Protein AF-A0A0C2D503-F1 (afdb_monomer)

Radius of gyration: 20.73 Å; Cα contacts (8 Å, |Δi|>4): 421; chains: 1; bounding box: 49×37×63 Å

InterPro domains:
  IPR004988 Protein of unknown function DUF273 [PF03314] (12-207)
  IPR029044 Nucle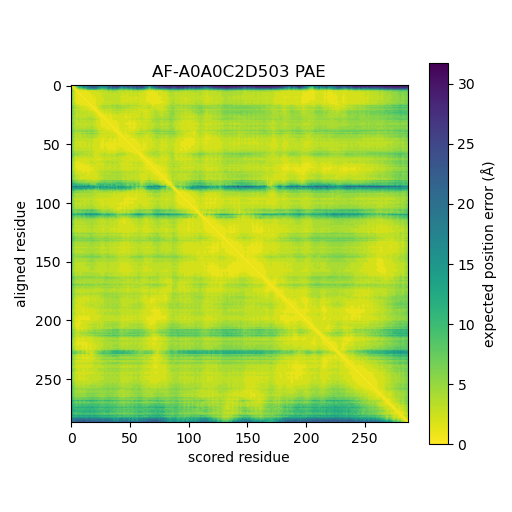otide-diphospho-sugar transferases [G3DSA:3.90.550.10] (1-154)

Sequence (287 aa):
MEGHYRVAQQSLECYLKGVNYTVMMVDLDKDPRVQEKCPKNKQLFFKKHCAAAAYLPDADWMLVLDADTGVVNPNHCVEEWIDDRVDVKNSEFGANFLKSWGEWEFIQPINWNGGDNGVLQLHILKYVLPGASQEAENCNEIWHNAKDYDTYMAYVSCVKQALGATRLWPGKVRIYRRAHGWVRDGFITSDKWCDADFMLHGWKLQTVGEDDWESPFKQNLDPTKCGTGLSGWDWIPEKHVNASVIREELAAFERSAGETHPKPARDLMYLTMPDVGICYPNCDKDT

Organism: NCBI:txid51022

pLDDT: mean 93.14, std 6.52, range [45.59, 98.56]

Solvent-accessible surface area (backbone atoms only — not comparable to full-atom values): 16314 Å² total; per-residue (Å²): 141,86,90,74,12,44,43,8,45,29,29,42,52,21,45,50,52,45,51,96,67,89,86,84,87,77,54,77,85,73,35,68,64,33,48,69,78,36,67,82,53,77,54,67,72,24,34,51,31,31,40,50,32,72,50,34,84,82,36,72,66,70,87,88,77,62,67,27,46,17,51,76,35,68,94,62,59,76,68,81,75,62,49,96,54,19,59,59,32,60,42,73,62,33,36,50,54,28,35,53,58,20,53,39,73,82,68,59,55,93,59,48,41,65,61,54,70,41,50,44,51,59,51,49,44,52,72,78,40,57,66,49,49,64,61,53,49,54,28,46,51,42,34,65,67,13,84,41,71,43,42,28,40,22,19,57,39,36,44,49,59,73,56,51,89,69,38,74,42,80,78,54,43,66,55,69,58,88,82,64,53,67,52,38,65,22,75,68,49,60,35,43,43,31,97,87,48,31,26,31,31,75,39,62,44,68,49,57,55,51,94,79,41,65,54,41,41,76,49,64,58,50,50,88,55,26,25,64,71,72,42,46,67,55,65,36,72,86,26,58,42,60,62,67,57,56,50,52,38,50,53,51,48,52,52,51,50,61,76,67,48,41,72,66,30,70,62,58,56,87,79,75,49,77,72,61,80,82,40,67,95,53,69,66,74,86,91

Secondary structure (DSSP, 8-state):
--SS-HHHHHHHHHHHTTS-PPP----TTT-HHHHHH-SS--SHHHHHHHHHHHHGGG-SB-----TTEEES-SS--GGGG--TTTS-BSSHHHHHHHHHHHHGGGTS-SSS--HHHHHHHHHHHHHH-TT-HHHHHHHHHHHHT--SHHHHHHHHHHHHHHHTT--EETTTEE-PPTT-SSEEEGGGGTT-B-TT--EEE----SSTTGGG---SBSS---TTS--STTTT--B-GGGB--HHHHHHHHHHHHHHHHHHS-GGGGS-HHHHS-STTTTTT-TTTT-

Foldseek 3Di:
DDDWQQLQVLQVLLLCQADDDDDDDDPCVPHPQLCVQVVPQDDPLLSQLSVCLSCLQVDQADDDDDSQKHWPFSPDDLVVQDDPFAHLGSDPQNSCLSNVLSVCVVVAAPAPQVGSVSSVLLSCCCQQPVLQVVLSVLLSVLRNPDHDPLSSLLSVLSSCLSCDPDADRTPHHGDDDAPQHQEHACVLLLNQDEPNHTIHGDNIDSWPCPPNRPHQAPIRFDSVQHHHGCTRGGGDPVSYDDVVSVVVSNVVVVVVCVVPRRPSNPDDSPVVDDDCPPQPPCSRVPD

Structure (mmCIF, N/CA/C/O backbone):
data_AF-A0A0C2D503-F1
#
_entry.id   AF-A0A0C2D503-F1
#
loop_
_atom_site.group_PDB
_atom_site.id
_atom_site.type_symbol
_atom_site.label_atom_id
_atom_site.label_alt_id
_atom_site.label_comp_id
_atom_site.label_asym_id
_atom_site.label_entity_id
_atom_site.label_seq_id
_atom_site.pdbx_PDB_ins_code
_atom_site.Cartn_x
_atom_site.Cartn_y
_atom_site.Cartn_z
_atom_site.occupancy
_atom_site.B_iso_or_equiv
_atom_site.auth_seq_id
_atom_site.auth_comp_id
_atom_site.auth_asym_id
_atom_site.auth_atom_id
_atom_site.pdbx_PDB_model_num
ATOM 1 N N . MET A 1 1 ? -3.970 5.863 -21.890 1.00 49.50 1 MET A N 1
ATOM 2 C CA . MET A 1 1 ? -3.518 6.294 -20.557 1.00 49.50 1 MET A CA 1
ATOM 3 C C . MET A 1 1 ? -3.071 7.733 -20.694 1.00 49.50 1 MET A C 1
ATOM 5 O O . MET A 1 1 ? -2.059 7.969 -21.334 1.00 49.50 1 MET A O 1
ATOM 9 N N . GLU A 1 2 ? -3.874 8.692 -20.242 1.00 45.59 2 GLU A N 1
ATOM 10 C CA . GLU A 1 2 ? -3.507 10.113 -20.286 1.00 45.59 2 GLU A CA 1
ATOM 11 C C . GLU A 1 2 ? -3.689 10.722 -18.898 1.00 45.59 2 GLU A C 1
ATOM 13 O O . GLU A 1 2 ? -4.752 10.583 -18.295 1.00 45.59 2 GLU A O 1
ATOM 18 N N . GLY A 1 3 ? -2.632 11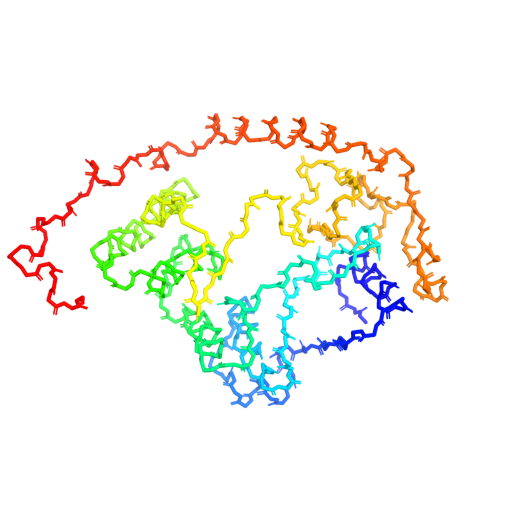.370 -18.406 1.00 64.19 3 GLY A N 1
ATOM 19 C CA . GLY A 1 3 ? -2.659 12.228 -17.226 1.00 64.19 3 GLY A CA 1
ATOM 20 C C . GLY A 1 3 ? -1.396 12.133 -16.380 1.00 64.19 3 GLY A C 1
ATOM 21 O O . GLY A 1 3 ? -0.629 13.086 -16.320 1.00 64.19 3 GLY A O 1
ATOM 22 N N . HIS A 1 4 ? -1.182 10.991 -15.724 1.00 80.94 4 HIS A N 1
ATOM 23 C CA . HIS A 1 4 ? -0.147 10.822 -14.702 1.00 80.94 4 HIS A CA 1
ATOM 24 C C . HIS A 1 4 ? 0.390 9.375 -14.675 1.00 80.94 4 HIS A C 1
ATOM 26 O O . HIS A 1 4 ? -0.271 8.463 -15.168 1.00 80.94 4 HIS A O 1
ATOM 32 N N . TYR A 1 5 ? 1.579 9.167 -14.090 1.00 92.69 5 TYR A N 1
ATOM 33 C CA . TYR A 1 5 ? 2.167 7.846 -13.801 1.00 92.69 5 TYR A CA 1
ATOM 34 C C . TYR A 1 5 ? 2.599 6.977 -14.992 1.00 92.69 5 TYR A C 1
ATOM 36 O O . TYR A 1 5 ? 2.640 5.750 -14.888 1.00 92.69 5 TYR A O 1
ATOM 44 N N . ARG A 1 6 ? 2.950 7.581 -16.134 1.00 95.12 6 ARG A N 1
ATOM 45 C CA . ARG A 1 6 ? 3.270 6.831 -17.357 1.00 95.12 6 ARG A CA 1
ATOM 46 C C . ARG A 1 6 ? 4.391 5.806 -17.167 1.00 95.12 6 ARG A C 1
ATOM 48 O O . ARG A 1 6 ? 4.272 4.711 -17.703 1.00 95.12 6 ARG A O 1
ATOM 55 N N . VAL A 1 7 ? 5.447 6.116 -16.410 1.00 96.31 7 VAL A N 1
ATOM 56 C CA . VAL A 1 7 ? 6.556 5.164 -16.199 1.00 96.31 7 VAL A CA 1
ATOM 57 C C . VAL A 1 7 ? 6.082 3.912 -15.450 1.00 96.31 7 VAL A C 1
ATOM 59 O O . VAL A 1 7 ? 6.352 2.795 -15.894 1.00 96.31 7 VAL A O 1
ATOM 62 N N . ALA A 1 8 ? 5.310 4.086 -14.371 1.00 96.56 8 ALA A N 1
ATOM 63 C CA . ALA A 1 8 ? 4.693 2.985 -13.629 1.00 96.56 8 ALA A CA 1
ATOM 64 C C . ALA A 1 8 ? 3.774 2.147 -14.526 1.00 96.56 8 ALA A C 1
ATOM 66 O O . ALA A 1 8 ? 3.944 0.932 -14.643 1.00 96.56 8 ALA A O 1
ATOM 67 N N . GLN A 1 9 ? 2.870 2.805 -15.248 1.00 95.44 9 GLN A N 1
ATOM 68 C CA . GLN A 1 9 ? 1.904 2.139 -16.118 1.00 95.44 9 GLN A CA 1
ATOM 69 C C . GLN A 1 9 ? 2.572 1.365 -17.261 1.00 95.44 9 GLN A C 1
ATOM 71 O O . GLN A 1 9 ? 2.214 0.216 -17.503 1.00 95.44 9 GLN A O 1
ATOM 76 N N . GLN A 1 10 ? 3.598 1.930 -17.907 1.00 96.31 10 GLN A N 1
ATOM 77 C CA . GLN A 1 10 ? 4.349 1.236 -18.959 1.00 96.31 10 GLN A CA 1
ATOM 78 C C . GLN A 1 10 ? 5.089 0.003 -18.428 1.00 96.31 10 GLN A C 1
ATOM 80 O O . GLN A 1 10 ? 5.174 -0.999 -19.136 1.00 96.31 10 GLN A O 1
ATOM 85 N N . SER A 1 11 ? 5.593 0.041 -17.190 1.00 97.31 11 SER A N 1
ATOM 86 C CA . SER A 1 11 ? 6.208 -1.138 -16.567 1.00 97.31 11 SER A CA 1
ATOM 87 C C . SER A 1 11 ? 5.197 -2.252 -16.282 1.00 97.31 11 SER A C 1
ATOM 89 O O . SER A 1 11 ? 5.483 -3.421 -16.539 1.00 97.31 11 SER A O 1
ATOM 91 N N . LEU A 1 12 ? 3.981 -1.898 -15.850 1.00 96.38 12 LEU A N 1
ATOM 92 C CA . LEU A 1 12 ? 2.892 -2.854 -15.665 1.00 96.38 12 LEU A CA 1
ATOM 93 C C . LEU A 1 12 ? 2.425 -3.430 -17.010 1.00 96.38 12 LEU A C 1
ATOM 95 O O . LEU A 1 12 ? 2.292 -4.643 -17.143 1.00 96.38 12 LEU A O 1
ATOM 99 N N . GLU A 1 13 ? 2.237 -2.589 -18.031 1.00 95.81 13 GLU A N 1
ATOM 100 C CA . GLU A 1 13 ? 1.923 -3.037 -19.394 1.00 95.81 13 GLU A CA 1
ATOM 101 C C . GLU A 1 13 ? 2.985 -3.998 -19.937 1.00 95.81 13 GLU A C 1
ATOM 103 O O . GLU A 1 13 ? 2.642 -4.996 -20.570 1.00 95.81 13 GLU A O 1
ATOM 108 N N . CYS A 1 14 ? 4.264 -3.703 -19.684 1.00 96.94 14 CYS A N 1
ATOM 109 C CA . CYS A 1 14 ? 5.392 -4.538 -20.079 1.00 96.94 14 CYS A CA 1
ATOM 110 C C . CYS A 1 14 ? 5.330 -5.913 -19.402 1.00 96.94 14 CYS A C 1
ATOM 112 O O . CYS A 1 14 ? 5.415 -6.937 -20.080 1.00 96.94 14 CYS A O 1
ATOM 114 N N . TYR A 1 15 ? 5.100 -5.945 -18.086 1.00 97.25 15 TYR A N 1
ATOM 115 C CA . TYR A 1 15 ? 4.929 -7.179 -17.318 1.00 97.25 15 TYR A CA 1
ATOM 116 C C . TYR A 1 15 ? 3.763 -8.032 -17.836 1.00 97.25 15 TYR A C 1
ATOM 118 O O . TYR A 1 15 ? 3.928 -9.227 -18.078 1.00 97.25 15 TYR A O 1
ATOM 126 N N . LEU A 1 16 ? 2.616 -7.407 -18.121 1.00 96.00 16 LEU A N 1
ATOM 127 C CA . LEU A 1 16 ? 1.423 -8.078 -18.650 1.00 96.00 16 LEU A CA 1
ATOM 128 C C . LEU A 1 16 ? 1.624 -8.712 -20.040 1.00 96.00 16 LEU A C 1
ATOM 130 O O . LEU A 1 16 ? 0.805 -9.528 -20.450 1.00 96.00 16 LEU A O 1
ATOM 134 N N . LYS A 1 17 ? 2.702 -8.392 -20.776 1.00 95.62 17 LYS A N 1
ATOM 135 C CA . LYS A 1 17 ? 3.068 -9.115 -22.013 1.00 95.62 17 LYS A CA 1
ATOM 136 C C . LYS A 1 17 ? 3.688 -10.488 -21.754 1.00 95.62 17 LYS A C 1
ATOM 138 O O . LYS A 1 17 ? 3.713 -11.312 -22.667 1.00 95.62 17 LYS A O 1
ATOM 143 N N . GLY A 1 18 ? 4.222 -10.718 -20.556 1.00 93.88 18 GLY A N 1
ATOM 144 C CA . GLY A 1 18 ? 4.909 -11.953 -20.179 1.00 93.88 18 GLY A CA 1
ATOM 145 C C . GLY A 1 18 ? 4.054 -12.941 -19.383 1.00 93.88 18 GLY A C 1
ATOM 146 O O . GLY A 1 18 ? 4.471 -14.085 -19.218 1.00 93.88 18 GLY A O 1
ATOM 147 N N . VAL A 1 19 ? 2.877 -12.524 -18.910 1.00 94.44 19 VAL A N 1
ATOM 148 C CA . VAL A 1 19 ? 2.003 -13.301 -18.017 1.00 94.44 19 VAL A CA 1
ATOM 149 C C . VAL A 1 19 ? 0.561 -13.323 -18.521 1.00 94.44 19 VAL A C 1
ATOM 151 O O . VAL A 1 19 ? 0.176 -12.535 -19.379 1.00 94.44 19 VAL A O 1
ATOM 154 N N . ASN A 1 20 ? -0.256 -14.227 -17.979 1.00 93.25 20 ASN A N 1
ATOM 155 C CA . ASN A 1 20 ? -1.662 -14.384 -18.358 1.00 93.25 20 ASN A CA 1
ATOM 156 C C . ASN A 1 20 ? -2.612 -13.810 -17.292 1.00 93.25 20 ASN A C 1
ATOM 158 O O . ASN A 1 20 ? -3.518 -14.499 -16.825 1.00 93.25 20 ASN A O 1
ATOM 162 N N . TYR A 1 21 ? -2.378 -12.565 -16.875 1.00 93.62 21 TYR A N 1
ATOM 163 C CA . TYR A 1 21 ? -3.275 -11.851 -15.965 1.00 93.62 21 TYR A CA 1
ATOM 164 C C . TYR A 1 21 ? -4.224 -10.932 -16.726 1.00 93.62 21 TYR A C 1
ATOM 166 O O . TYR A 1 21 ? -3.851 -10.292 -17.710 1.00 93.62 21 TYR A O 1
ATOM 174 N N . THR A 1 22 ? -5.447 -10.810 -16.217 1.00 92.06 22 THR A N 1
ATOM 175 C CA . THR A 1 22 ? -6.425 -9.843 -16.714 1.00 92.06 22 THR A CA 1
ATOM 176 C C . THR A 1 22 ? -6.255 -8.523 -15.974 1.00 92.06 22 THR A C 1
ATOM 178 O O . THR A 1 22 ? -6.414 -8.469 -14.757 1.00 92.06 22 THR A O 1
ATOM 181 N N . VAL A 1 23 ? -5.977 -7.443 -16.705 1.00 91.38 23 VAL A N 1
ATOM 182 C CA . VAL A 1 23 ? -5.981 -6.083 -16.153 1.00 91.38 23 VAL A CA 1
ATOM 183 C C . VAL A 1 23 ? -7.328 -5.414 -16.412 1.00 91.38 23 VAL A C 1
ATOM 185 O O . VAL A 1 23 ? -7.829 -5.416 -17.537 1.00 91.38 23 VAL A O 1
ATOM 188 N N . MET A 1 24 ? -7.914 -4.822 -15.373 1.00 90.50 24 MET A N 1
ATOM 189 C CA . MET A 1 24 ? -9.126 -4.011 -15.478 1.00 90.50 24 MET A CA 1
ATOM 190 C C . MET A 1 24 ? -8.804 -2.566 -15.110 1.00 90.50 24 MET A C 1
ATOM 192 O O . MET A 1 24 ? -8.425 -2.277 -13.979 1.00 90.50 24 MET A O 1
ATOM 196 N N . MET A 1 25 ? -8.975 -1.657 -16.068 1.00 89.62 25 MET A N 1
ATOM 197 C CA . MET A 1 25 ? -8.842 -0.218 -15.843 1.00 89.62 25 MET A CA 1
ATOM 198 C C . MET A 1 25 ? -10.238 0.376 -15.678 1.00 89.62 25 MET A C 1
ATOM 200 O O . MET A 1 25 ? -11.007 0.424 -16.637 1.00 89.62 25 MET A O 1
ATOM 204 N N . VAL A 1 26 ? -10.566 0.810 -14.463 1.00 91.69 26 VAL A N 1
ATOM 205 C CA . VAL A 1 26 ? -11.901 1.313 -14.116 1.00 91.69 26 VAL A CA 1
ATOM 206 C C . VAL A 1 26 ? -11.846 2.831 -13.943 1.00 91.69 26 VAL A C 1
ATOM 208 O O . VAL A 1 26 ? -11.210 3.333 -13.018 1.00 91.69 26 VAL A O 1
ATOM 211 N N . ASP A 1 27 ? -12.528 3.572 -14.822 1.00 91.75 27 ASP A N 1
ATOM 212 C CA . ASP A 1 27 ? -12.790 5.002 -14.614 1.00 91.75 27 ASP A CA 1
ATOM 213 C C . ASP A 1 27 ? -13.881 5.125 -13.545 1.00 91.75 27 ASP A C 1
ATOM 215 O O . ASP A 1 27 ? -15.059 4.881 -13.809 1.00 91.75 27 ASP A O 1
ATOM 219 N N . LEU A 1 28 ? -13.480 5.479 -12.323 1.00 93.69 28 LEU A N 1
ATOM 220 C CA . LEU A 1 28 ? -14.375 5.496 -11.166 1.00 93.69 28 LEU A CA 1
ATOM 221 C C . LEU A 1 28 ? -15.572 6.443 -11.338 1.00 93.69 28 LEU A C 1
ATOM 223 O O . LEU A 1 28 ? -16.575 6.270 -10.647 1.00 93.69 28 LEU A O 1
ATOM 227 N N . ASP A 1 29 ? -15.514 7.426 -12.238 1.00 91.75 29 ASP A N 1
ATOM 228 C CA . ASP A 1 29 ? -16.599 8.386 -12.446 1.00 91.75 29 ASP A CA 1
ATOM 229 C C . ASP A 1 29 ? -17.512 8.038 -13.615 1.00 91.75 29 ASP A C 1
ATOM 231 O O . ASP A 1 29 ? -18.681 8.432 -13.597 1.00 91.75 29 ASP A O 1
ATOM 235 N N . LYS A 1 30 ? -17.017 7.292 -14.606 1.00 94.81 30 LYS A N 1
ATOM 236 C CA . LYS A 1 30 ? -17.767 6.968 -15.830 1.00 94.81 30 LYS A CA 1
ATOM 237 C C . LYS A 1 30 ? -18.189 5.513 -15.939 1.00 94.81 30 LYS A C 1
ATOM 239 O O . LYS A 1 30 ? -19.070 5.222 -16.745 1.00 94.81 30 LYS A O 1
ATOM 244 N N . ASP A 1 31 ? -17.580 4.615 -15.173 1.00 96.75 31 ASP A N 1
ATOM 245 C CA . ASP A 1 31 ? -17.925 3.204 -15.231 1.00 96.75 31 ASP A CA 1
ATOM 246 C C . ASP A 1 31 ? -19.386 2.973 -14.779 1.00 96.75 31 ASP A C 1
ATOM 248 O O . ASP A 1 31 ? -19.740 3.338 -13.651 1.00 96.75 31 ASP A O 1
ATOM 252 N N . PRO A 1 32 ? -20.254 2.372 -15.620 1.00 97.31 32 PRO A N 1
ATOM 253 C CA . PRO A 1 32 ? -21.669 2.198 -15.294 1.00 97.31 32 PRO A CA 1
ATOM 254 C C . PRO A 1 32 ? -21.912 1.361 -14.036 1.00 97.31 32 PRO A C 1
ATOM 256 O O . PRO A 1 32 ? -22.833 1.652 -13.271 1.00 97.31 32 PRO A O 1
ATOM 259 N N . ARG A 1 33 ? -21.083 0.336 -13.790 1.00 97.31 33 ARG A N 1
ATOM 260 C CA . ARG A 1 33 ? -21.220 -0.530 -12.616 1.00 97.31 33 ARG A CA 1
ATOM 261 C C . ARG A 1 33 ? -20.838 0.231 -11.353 1.00 97.31 33 ARG A C 1
ATOM 263 O O . ARG A 1 33 ? -21.550 0.137 -10.356 1.00 97.31 33 ARG A O 1
ATOM 270 N N . VAL A 1 34 ? -19.766 1.021 -11.390 1.00 97.25 34 VAL A N 1
ATOM 271 C CA . VAL A 1 34 ? -19.383 1.889 -10.267 1.00 97.25 34 VAL A CA 1
ATOM 272 C C . VAL A 1 34 ? -20.443 2.964 -10.022 1.00 97.25 34 VAL A C 1
ATOM 274 O O . VAL A 1 34 ? -20.802 3.202 -8.870 1.00 97.25 34 VAL A O 1
ATOM 277 N N . GLN A 1 35 ? -21.003 3.578 -11.067 1.00 96.25 35 GLN A N 1
ATOM 278 C CA . GLN A 1 35 ? -22.092 4.552 -10.922 1.00 96.25 35 GLN A CA 1
ATOM 279 C C . GLN A 1 35 ? -23.339 3.941 -10.265 1.00 96.25 35 GLN A C 1
ATOM 281 O O . GLN A 1 35 ? -23.961 4.590 -9.423 1.00 96.25 35 GLN A O 1
ATOM 286 N N . GLU A 1 36 ? -23.686 2.698 -10.609 1.00 97.25 36 GLU A N 1
ATOM 287 C CA . GLU A 1 36 ? -24.823 1.979 -10.026 1.00 97.25 36 GLU A CA 1
ATOM 288 C C . GLU A 1 36 ? -24.559 1.531 -8.579 1.00 97.25 36 GLU A C 1
ATOM 290 O O . GLU A 1 36 ? -25.406 1.720 -7.705 1.00 97.25 36 GLU A O 1
ATOM 295 N N . LYS A 1 37 ? -23.398 0.916 -8.314 1.00 96.69 37 LYS A N 1
ATOM 296 C CA . LYS A 1 37 ? -23.089 0.262 -7.029 1.00 96.69 37 LYS A CA 1
ATOM 297 C C . LYS A 1 37 ? -22.508 1.210 -5.985 1.00 96.69 37 LYS A C 1
ATOM 299 O O . LYS A 1 37 ? -22.739 1.010 -4.795 1.00 96.69 37 LYS A O 1
ATOM 304 N N . CYS A 1 38 ? -21.807 2.255 -6.417 1.00 96.44 38 CYS A N 1
ATOM 305 C CA . CYS A 1 38 ? -21.109 3.213 -5.560 1.00 96.44 38 CYS A CA 1
ATOM 306 C C . CYS A 1 38 ? -21.612 4.663 -5.729 1.00 96.44 38 CYS A C 1
ATOM 308 O O . CYS A 1 38 ? -20.799 5.590 -5.742 1.00 96.44 38 CYS A O 1
ATOM 310 N N . PRO A 1 39 ? -22.934 4.928 -5.832 1.00 95.12 39 PRO A N 1
ATOM 311 C CA . PRO A 1 39 ? -23.444 6.255 -6.187 1.00 95.12 39 PRO A CA 1
ATOM 312 C C . PRO A 1 39 ? -23.174 7.306 -5.102 1.00 95.12 39 PRO A C 1
ATOM 314 O O . PRO A 1 39 ? -23.123 8.509 -5.385 1.00 95.12 39 PRO A O 1
ATOM 317 N N . LYS A 1 40 ? -23.024 6.856 -3.849 1.00 95.31 40 LYS A N 1
ATOM 318 C CA . LYS A 1 40 ? -22.826 7.715 -2.678 1.00 95.31 40 LYS A CA 1
ATOM 319 C C . LYS A 1 40 ? -21.366 8.117 -2.478 1.00 95.31 40 LYS A C 1
ATOM 321 O O . LYS A 1 40 ? -21.146 9.227 -2.009 1.00 95.31 40 LYS A O 1
ATOM 326 N N . ASN A 1 41 ? -20.407 7.265 -2.844 1.00 95.94 41 ASN A N 1
ATOM 327 C CA . ASN A 1 41 ? -18.985 7.547 -2.670 1.00 95.94 41 ASN A CA 1
ATOM 328 C C . ASN A 1 41 ? -18.518 8.624 -3.654 1.00 95.94 41 ASN A C 1
ATOM 330 O O . ASN A 1 41 ? -18.715 8.497 -4.867 1.00 95.94 41 ASN A O 1
ATOM 334 N N . LYS A 1 42 ? -17.917 9.696 -3.136 1.00 93.38 42 LYS A N 1
ATOM 335 C CA . LYS A 1 42 ? -17.437 10.852 -3.910 1.00 93.38 42 LYS A CA 1
ATOM 336 C C . LYS A 1 42 ? -15.927 11.009 -3.825 1.00 93.38 42 LYS A C 1
ATOM 338 O O . LYS A 1 42 ? -15.316 11.453 -4.792 1.00 93.38 42 LYS A O 1
ATOM 343 N N . GLN A 1 43 ? -15.322 10.643 -2.701 1.00 93.62 43 GLN A N 1
ATOM 344 C CA . GLN A 1 43 ? -13.877 10.716 -2.522 1.00 93.62 43 GLN A CA 1
ATOM 345 C C . GLN A 1 43 ? -13.179 9.567 -3.257 1.00 93.62 43 GLN A C 1
ATOM 347 O O . GLN A 1 43 ? -13.451 8.399 -2.985 1.00 93.62 43 GLN A O 1
ATOM 352 N N . LEU A 1 44 ? -12.238 9.900 -4.149 1.00 92.75 44 LEU A N 1
ATOM 353 C CA . LEU A 1 44 ? -11.504 8.948 -4.995 1.00 92.75 44 LEU A CA 1
ATOM 354 C C . LEU A 1 44 ? -10.963 7.741 -4.207 1.00 92.75 44 LEU A C 1
ATOM 356 O O . LEU A 1 44 ? -11.215 6.591 -4.570 1.00 92.75 44 LEU A O 1
ATOM 360 N N . PHE A 1 45 ? -10.274 8.014 -3.096 1.00 92.62 45 PHE A N 1
ATOM 361 C CA . PHE A 1 45 ? -9.608 7.006 -2.268 1.00 92.62 45 PHE A CA 1
ATOM 362 C C . PHE A 1 45 ? -10.563 6.047 -1.550 1.00 92.62 45 PHE A C 1
ATOM 364 O O . PHE A 1 45 ? -10.167 4.937 -1.223 1.00 92.62 45 PHE A O 1
ATOM 371 N N . PHE A 1 46 ? -11.824 6.427 -1.349 1.00 95.81 46 PHE A N 1
ATOM 372 C CA . PHE A 1 46 ? -12.846 5.543 -0.779 1.00 95.81 46 PHE A CA 1
ATOM 373 C C . PHE A 1 46 ? -13.668 4.851 -1.862 1.00 95.81 46 PHE A C 1
ATOM 375 O O . PHE A 1 46 ? -13.982 3.662 -1.768 1.00 95.81 46 PHE A O 1
ATOM 382 N N . LYS A 1 47 ? -13.964 5.577 -2.944 1.00 96.44 47 LYS A N 1
ATOM 383 C CA . LYS A 1 47 ? -14.697 5.064 -4.100 1.00 96.44 47 LYS A CA 1
ATOM 384 C C . LYS A 1 47 ? -13.976 3.888 -4.761 1.00 96.44 47 LYS A C 1
ATOM 386 O O . LYS A 1 47 ? -14.656 2.964 -5.202 1.00 96.44 47 LYS A O 1
ATOM 391 N N . LYS A 1 48 ? -12.633 3.867 -4.759 1.00 95.62 48 LYS A N 1
ATOM 392 C CA . LYS A 1 48 ? -11.846 2.724 -5.263 1.00 95.62 48 LYS A CA 1
ATOM 393 C C . LYS A 1 48 ? -12.155 1.417 -4.523 1.00 95.62 48 LYS A C 1
ATOM 395 O O . LYS A 1 48 ? -12.290 0.386 -5.170 1.00 95.62 48 LYS A O 1
ATOM 400 N N . HIS A 1 49 ? -12.359 1.460 -3.203 1.00 96.31 49 HIS A N 1
ATOM 401 C CA . HIS A 1 49 ? -12.670 0.270 -2.396 1.00 96.31 49 HIS A CA 1
ATOM 402 C C . HIS A 1 49 ? -14.088 -0.240 -2.659 1.00 96.31 49 HIS A C 1
ATOM 404 O O . HIS A 1 49 ? -14.301 -1.443 -2.800 1.00 96.31 49 HIS A O 1
ATOM 410 N N . CYS A 1 50 ? -15.052 0.671 -2.832 1.00 96.62 50 CYS A N 1
ATOM 411 C CA . CYS A 1 50 ? -16.397 0.296 -3.271 1.00 96.62 50 CYS A CA 1
ATOM 412 C C . CYS A 1 50 ? -16.390 -0.311 -4.688 1.00 96.62 50 CYS A C 1
ATOM 414 O O . CYS A 1 50 ? -17.039 -1.330 -4.928 1.00 96.62 50 CYS A O 1
ATOM 416 N N . ALA A 1 51 ? -15.628 0.271 -5.620 1.00 96.62 51 ALA A N 1
ATOM 417 C CA . ALA A 1 51 ? -15.477 -0.274 -6.966 1.00 96.62 51 ALA A CA 1
ATOM 418 C C . ALA A 1 51 ? -14.826 -1.665 -6.939 1.00 96.62 51 ALA A C 1
ATOM 420 O O . ALA A 1 51 ? -15.351 -2.587 -7.557 1.00 96.62 51 ALA A O 1
ATOM 421 N N . ALA A 1 52 ? -13.755 -1.852 -6.164 1.00 96.19 52 ALA A N 1
ATOM 422 C CA . ALA A 1 52 ? -13.133 -3.159 -5.966 1.00 96.19 52 ALA A CA 1
ATOM 423 C C . ALA A 1 52 ? -14.153 -4.192 -5.457 1.00 96.19 52 ALA A C 1
ATOM 425 O O . ALA A 1 52 ? -14.262 -5.275 -6.025 1.00 96.19 52 ALA A O 1
ATOM 426 N N . ALA A 1 53 ? -14.991 -3.833 -4.475 1.00 96.06 53 ALA A N 1
ATOM 427 C CA . ALA A 1 53 ? -16.066 -4.706 -3.995 1.00 96.06 53 ALA A CA 1
ATOM 428 C C . ALA A 1 53 ? -17.084 -5.063 -5.096 1.00 96.06 53 ALA A C 1
ATOM 430 O O . ALA A 1 53 ? -17.560 -6.195 -5.153 1.00 96.06 53 ALA A O 1
ATOM 431 N N . ALA A 1 54 ? -17.412 -4.119 -5.985 1.00 96.00 54 ALA A N 1
ATOM 432 C CA . ALA A 1 54 ? -18.350 -4.330 -7.090 1.00 96.00 54 ALA A CA 1
ATOM 433 C C . ALA A 1 54 ? -17.800 -5.237 -8.207 1.00 96.00 54 ALA A C 1
ATOM 435 O O . ALA A 1 54 ? -18.587 -5.832 -8.945 1.00 96.00 54 ALA A O 1
ATOM 436 N N . TYR A 1 55 ? -16.477 -5.334 -8.348 1.00 95.75 55 TYR A N 1
ATOM 437 C CA . TYR A 1 55 ? -15.810 -6.205 -9.323 1.00 95.75 55 TYR A CA 1
ATOM 438 C C . TYR A 1 55 ? -15.294 -7.512 -8.726 1.00 95.75 55 TYR A C 1
ATOM 440 O O . TYR A 1 55 ? -14.986 -8.428 -9.481 1.00 95.75 55 TYR A O 1
ATOM 448 N N . LEU A 1 56 ? -15.218 -7.627 -7.398 1.00 94.44 56 LEU A N 1
ATOM 449 C CA . LEU A 1 56 ? -14.740 -8.833 -6.728 1.00 94.44 56 LEU A CA 1
ATOM 450 C C . LEU A 1 56 ? -15.463 -10.119 -7.181 1.00 94.44 56 LEU A C 1
ATOM 452 O O . LEU A 1 56 ? -14.775 -11.120 -7.350 1.00 94.44 56 LEU A O 1
ATOM 456 N N . PRO A 1 57 ? -16.787 -10.125 -7.461 1.00 94.25 57 PRO A N 1
ATOM 457 C CA . PRO A 1 57 ? -17.469 -11.316 -7.970 1.00 94.25 57 PRO A CA 1
ATOM 458 C C . PRO A 1 57 ? -16.965 -11.852 -9.319 1.00 94.25 57 PRO A C 1
ATOM 460 O O . PRO A 1 57 ? -17.234 -13.010 -9.635 1.00 94.25 57 PRO A O 1
ATOM 463 N N . ASP A 1 58 ? -16.253 -11.037 -10.103 1.00 94.00 58 ASP A N 1
ATOM 464 C CA . ASP A 1 58 ? -15.771 -11.387 -11.446 1.00 94.00 58 ASP A CA 1
ATOM 465 C C . ASP A 1 58 ? -14.368 -12.027 -11.432 1.00 94.00 58 ASP A C 1
ATOM 467 O O . ASP A 1 58 ? -13.834 -12.363 -12.489 1.00 94.00 58 ASP A O 1
ATOM 471 N N . ALA A 1 59 ? -13.750 -12.181 -10.258 1.00 91.00 59 ALA A N 1
ATOM 472 C CA . ALA A 1 59 ? -12.404 -12.723 -10.110 1.00 91.00 59 ALA A CA 1
ATOM 473 C C . ALA A 1 59 ? -12.324 -13.693 -8.928 1.00 91.00 59 ALA A C 1
ATOM 475 O O . ALA A 1 59 ? -12.967 -13.481 -7.909 1.00 91.00 59 ALA A O 1
ATOM 476 N N . ASP A 1 60 ? -11.487 -14.726 -9.010 1.00 87.44 60 ASP A N 1
ATOM 477 C CA . ASP A 1 60 ? -11.181 -15.556 -7.833 1.00 87.44 60 ASP A CA 1
ATOM 478 C C . ASP A 1 60 ? -10.311 -14.780 -6.828 1.00 87.44 60 ASP A C 1
ATOM 480 O O . ASP A 1 60 ? -10.482 -14.878 -5.609 1.00 87.44 60 ASP A O 1
ATOM 484 N N . TRP A 1 61 ? -9.412 -13.963 -7.381 1.00 88.19 61 TRP A N 1
ATOM 485 C CA . TRP A 1 61 ? -8.382 -13.194 -6.701 1.00 88.19 61 TRP A CA 1
ATOM 486 C C . TRP A 1 61 ? -8.291 -11.797 -7.296 1.00 88.19 61 TRP A C 1
ATOM 488 O O . TRP A 1 61 ? -8.266 -11.642 -8.517 1.00 88.19 61 TRP A O 1
ATOM 498 N N . MET A 1 62 ? -8.204 -10.779 -6.442 1.00 90.69 62 MET A N 1
ATOM 499 C CA . MET A 1 62 ? -8.089 -9.391 -6.878 1.00 90.69 62 MET A CA 1
ATOM 500 C C . MET A 1 62 ? -6.888 -8.712 -6.228 1.00 90.69 62 MET A C 1
ATOM 502 O O . MET A 1 62 ? -6.792 -8.631 -5.005 1.00 90.69 62 MET A O 1
ATOM 506 N N . LEU A 1 63 ? -6.013 -8.157 -7.065 1.00 92.38 63 LEU A N 1
ATOM 507 C CA . LEU A 1 63 ? -4.968 -7.226 -6.659 1.00 92.38 63 LEU A CA 1
ATOM 508 C C . LEU A 1 63 ? -5.383 -5.811 -7.074 1.00 92.38 63 LEU A C 1
ATOM 510 O O . LEU A 1 63 ? -5.557 -5.535 -8.259 1.00 92.38 63 LEU A O 1
ATOM 514 N N . VAL A 1 64 ? -5.543 -4.916 -6.099 1.00 93.12 64 VAL A N 1
ATOM 515 C CA . VAL A 1 64 ? -5.821 -3.493 -6.340 1.00 93.12 64 VAL A CA 1
ATOM 516 C C . VAL A 1 64 ? -4.499 -2.730 -6.286 1.00 93.12 64 VAL A C 1
ATOM 518 O O . VAL A 1 64 ? -3.799 -2.796 -5.277 1.00 93.12 64 VAL A O 1
ATOM 521 N N . LEU A 1 65 ? -4.158 -2.020 -7.363 1.00 93.31 65 LEU A N 1
ATOM 522 C CA . LEU A 1 65 ? -2.915 -1.255 -7.487 1.00 93.31 65 LEU A CA 1
ATOM 523 C C . LEU A 1 65 ? -3.204 0.242 -7.589 1.00 93.31 65 LEU A C 1
ATOM 525 O O . LEU A 1 65 ? -4.079 0.659 -8.351 1.00 93.31 65 LEU A O 1
ATOM 529 N N . ASP A 1 66 ? -2.430 1.045 -6.861 1.00 91.94 66 ASP A N 1
ATOM 530 C CA . ASP A 1 66 ? -2.365 2.483 -7.105 1.00 91.94 66 ASP A CA 1
ATOM 531 C C . ASP A 1 66 ? -1.581 2.744 -8.404 1.00 91.94 66 ASP A C 1
ATOM 533 O O . ASP A 1 66 ? -0.672 1.996 -8.777 1.00 91.94 66 ASP A O 1
ATOM 537 N N . ALA A 1 67 ? -1.949 3.803 -9.125 1.00 92.50 67 ALA A N 1
ATOM 538 C CA . ALA A 1 67 ? -1.471 4.035 -10.488 1.00 92.50 67 ALA A CA 1
ATOM 539 C C . ALA A 1 67 ? 0.032 4.368 -10.591 1.00 92.50 67 ALA A C 1
ATOM 541 O O . ALA A 1 67 ? 0.591 4.260 -11.679 1.00 92.50 67 ALA A O 1
ATOM 542 N N . ASP A 1 68 ? 0.672 4.756 -9.485 1.00 94.94 68 ASP A N 1
ATOM 543 C CA . ASP A 1 68 ? 2.108 5.027 -9.346 1.00 94.94 68 ASP A CA 1
ATOM 544 C C . ASP A 1 68 ? 2.907 3.829 -8.795 1.00 94.94 68 ASP A C 1
ATOM 546 O O . ASP A 1 68 ? 4.065 3.980 -8.397 1.00 94.94 68 ASP A O 1
ATOM 550 N N . THR A 1 69 ? 2.310 2.632 -8.794 1.00 97.06 69 THR A N 1
ATOM 551 C CA . THR A 1 69 ? 3.010 1.366 -8.542 1.00 97.06 69 THR A CA 1
ATOM 552 C C . THR A 1 69 ? 3.487 0.762 -9.857 1.00 97.06 69 THR A C 1
ATOM 554 O O . THR A 1 69 ? 2.681 0.446 -10.732 1.00 97.06 69 THR A O 1
ATOM 557 N N . GLY A 1 70 ? 4.800 0.594 -10.003 1.00 97.06 70 GLY A N 1
ATOM 558 C CA . GLY A 1 70 ? 5.416 -0.007 -11.182 1.00 97.06 70 GLY A CA 1
ATOM 559 C C . GLY A 1 70 ? 6.094 -1.338 -10.878 1.00 97.06 70 GLY A C 1
ATOM 560 O O . GLY A 1 70 ? 6.578 -1.574 -9.772 1.00 97.06 70 GLY A O 1
ATOM 561 N N . VAL A 1 71 ? 6.150 -2.214 -11.877 1.00 98.00 71 VAL A N 1
ATOM 562 C CA . VAL A 1 71 ? 6.910 -3.466 -11.808 1.00 98.00 71 VAL A CA 1
ATOM 563 C C . VAL A 1 71 ? 8.380 -3.138 -12.050 1.00 98.00 71 VAL A C 1
ATOM 565 O O . VAL A 1 71 ? 8.712 -2.520 -13.058 1.00 98.00 71 VAL A O 1
ATOM 568 N N . VAL A 1 72 ? 9.266 -3.550 -11.142 1.00 98.00 72 VAL A N 1
ATOM 569 C CA . VAL A 1 72 ? 10.721 -3.391 -11.310 1.00 98.00 72 VAL A CA 1
ATOM 570 C C . VAL A 1 72 ? 11.391 -4.697 -11.731 1.00 98.00 72 VAL A C 1
ATOM 572 O O . VAL A 1 72 ? 12.372 -4.667 -12.471 1.00 98.00 72 VAL A O 1
ATOM 575 N N . ASN A 1 73 ? 10.828 -5.835 -11.324 1.00 97.62 73 ASN A N 1
ATOM 576 C CA . ASN A 1 73 ? 11.369 -7.161 -11.590 1.00 97.62 73 ASN A CA 1
ATOM 577 C C . ASN A 1 73 ? 10.262 -8.094 -12.118 1.00 97.62 73 ASN A C 1
ATOM 579 O O . ASN A 1 73 ? 9.408 -8.529 -11.347 1.00 97.62 73 ASN A O 1
ATOM 583 N N . PRO A 1 74 ? 10.257 -8.434 -13.415 1.00 96.94 74 PRO A N 1
ATOM 584 C CA . PRO A 1 74 ? 9.237 -9.295 -14.009 1.00 96.94 74 PRO A CA 1
ATOM 585 C C . PRO A 1 74 ? 9.395 -10.780 -13.658 1.00 96.94 74 PRO A C 1
ATOM 587 O O . PRO A 1 74 ? 8.545 -11.571 -14.055 1.00 96.94 74 PRO A O 1
ATOM 590 N N . ASN A 1 75 ? 10.456 -11.187 -12.949 1.00 95.88 75 ASN A N 1
ATOM 591 C CA . ASN A 1 75 ? 10.690 -12.587 -12.571 1.00 95.88 75 ASN A CA 1
ATOM 592 C C . ASN A 1 75 ? 9.872 -13.034 -11.349 1.00 95.88 75 ASN A C 1
ATOM 594 O O . ASN A 1 75 ? 10.268 -13.973 -10.662 1.00 95.88 75 ASN A O 1
ATOM 598 N N . HIS A 1 76 ? 8.745 -12.376 -11.093 1.00 96.12 76 HIS A N 1
ATOM 599 C CA . HIS A 1 76 ? 7.831 -12.717 -10.017 1.00 96.12 76 HIS A CA 1
ATOM 600 C C . HIS A 1 76 ? 6.414 -12.924 -10.527 1.00 96.12 76 HIS A C 1
ATOM 602 O O . HIS A 1 76 ? 5.993 -12.334 -11.526 1.00 96.12 76 HIS A O 1
ATOM 608 N N . CYS A 1 77 ? 5.670 -13.730 -9.783 1.00 94.62 77 CYS A N 1
ATOM 609 C CA . CYS A 1 77 ? 4.248 -13.974 -9.963 1.00 94.62 77 CYS A CA 1
ATOM 610 C C . CYS A 1 77 ? 3.486 -13.455 -8.737 1.00 94.62 77 CYS A C 1
ATOM 612 O O . CYS A 1 77 ? 3.935 -13.622 -7.604 1.00 94.62 77 CYS A O 1
ATOM 614 N N . VAL A 1 78 ? 2.304 -12.866 -8.938 1.00 92.81 78 VAL A N 1
ATOM 615 C CA . VAL A 1 78 ? 1.457 -12.364 -7.835 1.00 92.81 78 VAL A CA 1
ATOM 616 C C . VAL A 1 78 ? 1.124 -13.480 -6.835 1.00 92.81 78 VAL A C 1
ATOM 618 O O . VAL A 1 78 ? 1.010 -13.229 -5.635 1.00 92.81 78 VAL A O 1
ATOM 621 N N . GLU A 1 79 ? 1.046 -14.723 -7.314 1.00 92.88 79 GLU A N 1
ATOM 622 C CA . GLU A 1 79 ? 0.807 -15.932 -6.530 1.00 92.88 79 GLU A CA 1
ATOM 623 C C . GLU A 1 79 ? 1.825 -16.145 -5.397 1.00 92.88 79 GLU A C 1
ATOM 625 O O . GLU A 1 79 ? 1.494 -16.796 -4.410 1.00 92.88 79 GLU A O 1
ATOM 630 N N . GLU A 1 80 ? 3.029 -15.568 -5.472 1.00 94.31 80 GLU A N 1
ATOM 631 C CA . GLU A 1 80 ? 4.020 -15.634 -4.386 1.00 94.31 80 GLU A CA 1
ATOM 632 C C . GLU A 1 80 ? 3.545 -14.946 -3.094 1.00 94.31 80 GLU A C 1
ATOM 634 O O . GLU A 1 80 ? 3.991 -15.291 -1.995 1.00 94.31 80 GLU A O 1
ATOM 639 N N . TRP A 1 81 ? 2.610 -13.996 -3.207 1.00 91.88 81 TRP A N 1
ATOM 640 C CA . TRP A 1 81 ? 2.016 -13.277 -2.076 1.00 91.88 81 TRP A CA 1
ATOM 641 C C . TRP A 1 81 ? 0.555 -13.630 -1.824 1.00 91.88 81 TRP A C 1
ATOM 643 O O . TRP A 1 81 ? -0.095 -12.973 -1.014 1.00 91.88 81 TRP A O 1
ATOM 653 N N . ILE A 1 82 ? 0.064 -14.676 -2.478 1.00 88.25 82 ILE A N 1
ATOM 654 C CA . ILE A 1 82 ? -1.262 -15.216 -2.237 1.00 88.25 82 ILE A CA 1
ATOM 655 C C . ILE A 1 82 ? -1.193 -16.297 -1.139 1.00 88.25 82 ILE A C 1
ATOM 657 O O . ILE A 1 82 ? -0.403 -17.239 -1.177 1.00 88.25 82 ILE A O 1
ATOM 661 N N . ASP A 1 83 ? -2.042 -16.153 -0.130 1.00 86.94 83 ASP A N 1
ATOM 662 C CA . ASP A 1 83 ? -2.294 -17.033 0.997 1.00 86.94 83 ASP A CA 1
ATOM 663 C C . ASP A 1 83 ? -3.785 -17.395 1.059 1.00 86.94 83 ASP A C 1
ATOM 665 O O . ASP A 1 83 ? -4.659 -16.631 1.489 1.00 86.94 83 ASP A O 1
ATOM 669 N N . ASP A 1 84 ? -4.070 -18.646 0.695 1.00 84.25 84 ASP A N 1
ATOM 670 C CA . ASP A 1 84 ? -5.419 -19.199 0.631 1.00 84.25 84 ASP A CA 1
ATOM 671 C C . ASP A 1 84 ? -6.238 -19.068 1.922 1.00 84.25 84 ASP A C 1
ATOM 673 O O . ASP A 1 84 ? -7.465 -19.209 1.895 1.00 84.25 84 ASP A O 1
ATOM 677 N N . ARG A 1 85 ? -5.579 -18.816 3.054 1.00 81.38 85 ARG A N 1
ATOM 678 C CA . ARG A 1 85 ? -6.220 -18.718 4.361 1.00 81.38 85 ARG A CA 1
ATOM 679 C C . ARG A 1 85 ? -6.884 -17.366 4.611 1.00 81.38 85 ARG A C 1
ATOM 681 O O . ARG A 1 85 ? -7.643 -17.299 5.569 1.00 81.38 85 ARG A O 1
ATOM 688 N N . VAL A 1 86 ? -6.556 -16.296 3.883 1.00 76.56 86 VAL A N 1
ATOM 689 C CA . VAL A 1 86 ? -6.692 -14.923 4.429 1.00 76.56 86 VAL A CA 1
ATOM 690 C C . VAL A 1 86 ? -6.853 -13.790 3.427 1.00 76.56 86 VAL A C 1
ATOM 692 O O . VAL A 1 86 ? -7.057 -12.659 3.847 1.00 76.56 86 VAL A O 1
ATOM 695 N N . ASP A 1 87 ? -6.725 -14.021 2.135 1.00 68.56 87 ASP A N 1
ATOM 696 C CA . ASP A 1 87 ? -6.748 -12.899 1.202 1.00 68.56 87 ASP A CA 1
ATOM 697 C C . ASP A 1 87 ? -8.151 -12.497 0.756 1.00 68.56 87 ASP A C 1
ATOM 699 O O . ASP A 1 87 ? -9.128 -13.225 0.960 1.00 68.56 87 ASP A O 1
ATOM 703 N N . VAL A 1 88 ? -8.239 -11.321 0.119 1.00 66.19 88 VAL A N 1
ATOM 704 C CA . VAL A 1 88 ? -9.469 -10.769 -0.467 1.00 66.19 88 VAL A CA 1
ATOM 705 C C . VAL A 1 88 ? -9.855 -11.578 -1.706 1.00 66.19 88 VAL A C 1
ATOM 707 O O . VAL A 1 88 ? -9.692 -11.172 -2.854 1.00 66.19 88 VAL A O 1
ATOM 710 N N . LYS A 1 89 ? -10.358 -12.774 -1.431 1.00 80.44 89 LYS A N 1
ATOM 711 C CA . LYS A 1 89 ? -11.011 -13.667 -2.374 1.00 80.44 89 LYS A CA 1
ATOM 712 C C . LYS A 1 89 ? -12.438 -13.218 -2.586 1.00 80.44 89 LYS A C 1
ATOM 714 O O . LYS A 1 89 ? -13.042 -12.624 -1.683 1.00 80.44 89 LYS A O 1
ATOM 719 N N . ASN A 1 90 ? -13.009 -13.620 -3.713 1.00 84.50 90 ASN A N 1
ATOM 720 C CA . ASN A 1 90 ? -14.451 -13.590 -3.913 1.00 84.50 90 ASN A CA 1
ATOM 721 C C . ASN A 1 90 ? -15.169 -14.435 -2.854 1.00 84.50 90 ASN A C 1
ATOM 723 O O . ASN A 1 90 ? -15.319 -15.650 -2.947 1.00 84.50 90 ASN A O 1
ATOM 727 N N . SER A 1 91 ? -15.538 -13.750 -1.782 1.00 87.31 91 SER A N 1
ATOM 728 C CA . SER A 1 91 ? -16.097 -14.290 -0.560 1.00 87.31 91 SER A CA 1
ATOM 729 C C . SER A 1 91 ? -16.947 -13.209 0.086 1.00 87.31 91 SER A C 1
ATOM 731 O O . SER A 1 91 ? -16.714 -12.012 -0.109 1.00 87.31 91 SER A O 1
ATOM 733 N N . GLU A 1 92 ? -17.911 -13.625 0.903 1.00 89.19 92 GLU A N 1
ATOM 734 C CA . GLU A 1 92 ? -18.720 -12.688 1.682 1.00 89.19 92 GLU A CA 1
ATOM 735 C C . GLU A 1 92 ? -17.840 -11.800 2.575 1.00 89.19 92 GLU A C 1
ATOM 737 O O . GLU A 1 92 ? -18.064 -10.593 2.664 1.00 89.19 92 GLU A O 1
ATOM 742 N N . PHE A 1 93 ? -16.784 -12.373 3.166 1.00 89.50 93 PHE A N 1
ATOM 743 C CA . PHE A 1 93 ? -15.810 -11.616 3.948 1.00 89.50 93 PHE A CA 1
ATOM 744 C C . PHE A 1 93 ? -15.123 -10.529 3.109 1.00 89.50 93 PHE A C 1
ATOM 746 O O . PHE A 1 93 ? -15.156 -9.363 3.496 1.00 89.50 93 PHE A O 1
ATOM 753 N N . GLY A 1 94 ? -14.533 -10.886 1.962 1.00 90.44 94 GLY A N 1
ATOM 754 C CA . GLY A 1 94 ? -13.793 -9.948 1.112 1.00 90.44 94 GLY A CA 1
ATOM 755 C C . GLY A 1 94 ? -14.674 -8.815 0.583 1.00 90.44 94 GLY A C 1
ATOM 756 O O . GLY A 1 94 ? -14.292 -7.645 0.654 1.00 90.44 94 GLY A O 1
ATOM 757 N N . ALA A 1 95 ? -15.891 -9.145 0.140 1.00 91.94 95 ALA A N 1
ATOM 758 C CA . ALA A 1 95 ? -16.858 -8.160 -0.334 1.00 91.94 95 ALA A CA 1
ATOM 759 C C . ALA A 1 95 ? -17.268 -7.183 0.779 1.00 91.94 95 ALA A C 1
ATOM 761 O O . ALA A 1 95 ? -17.257 -5.968 0.570 1.00 91.94 95 ALA A O 1
ATOM 762 N N . ASN A 1 96 ? -17.574 -7.694 1.977 1.00 93.00 96 ASN A N 1
ATOM 763 C CA . ASN A 1 96 ? -17.942 -6.861 3.121 1.00 93.00 96 ASN A CA 1
ATOM 764 C C . ASN A 1 96 ? -16.762 -6.019 3.621 1.00 93.00 96 ASN A C 1
ATOM 766 O O . ASN A 1 96 ? -16.950 -4.851 3.948 1.00 93.00 96 ASN A O 1
ATOM 770 N N . PHE A 1 97 ? -15.547 -6.572 3.646 1.00 94.31 97 PHE A N 1
ATOM 771 C CA . PHE A 1 97 ? -14.344 -5.845 4.048 1.00 94.31 97 PHE A CA 1
ATOM 772 C C . PHE A 1 97 ? -14.087 -4.632 3.144 1.00 94.31 97 PHE A C 1
ATOM 774 O O . PHE A 1 97 ? -13.913 -3.524 3.655 1.00 94.31 97 PHE A O 1
ATOM 781 N N . LEU A 1 98 ? -14.107 -4.822 1.818 1.00 95.38 98 LEU A N 1
ATOM 782 C CA . LEU A 1 98 ? -13.898 -3.747 0.839 1.00 95.38 98 LEU A CA 1
ATOM 783 C C . LEU A 1 98 ? -15.030 -2.715 0.866 1.00 95.38 98 LEU A C 1
ATOM 785 O O . LEU A 1 98 ? -14.777 -1.509 0.874 1.00 95.38 98 LEU A O 1
ATOM 789 N N . LYS A 1 99 ? -16.283 -3.181 0.920 1.00 94.69 99 LYS A N 1
ATOM 790 C CA . LYS A 1 99 ? -17.450 -2.299 0.970 1.00 94.69 99 LYS A CA 1
ATOM 791 C C . LYS A 1 99 ? -17.405 -1.400 2.201 1.00 94.69 99 LYS A C 1
ATOM 793 O O . LYS A 1 99 ? -17.517 -0.185 2.067 1.00 94.69 99 LYS A O 1
ATOM 798 N N . SER A 1 100 ? -17.192 -1.975 3.380 1.00 95.06 100 SER A N 1
ATOM 799 C CA . SER A 1 100 ? -17.139 -1.201 4.617 1.00 95.06 100 SER A CA 1
ATOM 800 C C . SER A 1 100 ? -15.912 -0.298 4.686 1.00 95.06 100 SER A C 1
ATOM 802 O O . SER A 1 100 ? -16.022 0.795 5.230 1.00 95.06 100 SER A O 1
ATOM 804 N N . TRP A 1 101 ? -14.781 -0.674 4.072 1.00 96.06 101 TRP A N 1
ATOM 805 C CA . TRP A 1 101 ? -13.653 0.250 3.910 1.00 96.06 101 TRP A CA 1
ATOM 806 C C . TRP A 1 101 ? -14.064 1.492 3.101 1.00 96.06 101 TRP A C 1
ATOM 808 O O . TRP A 1 101 ? -13.788 2.615 3.515 1.00 96.06 101 TRP A O 1
ATOM 818 N N . GLY A 1 102 ? -14.809 1.316 2.006 1.00 96.06 102 GLY A N 1
ATOM 819 C CA . GLY A 1 102 ? -15.382 2.430 1.242 1.00 96.06 102 GLY A CA 1
ATOM 820 C C . GLY A 1 102 ? -16.410 3.266 2.022 1.00 96.06 102 GLY A C 1
ATOM 821 O O . GLY A 1 102 ? -16.496 4.475 1.822 1.00 96.06 102 GLY A O 1
ATOM 822 N N . GLU A 1 103 ? -17.182 2.666 2.931 1.00 95.69 103 GLU A N 1
ATOM 823 C CA . GLU A 1 103 ? -18.202 3.367 3.735 1.00 95.69 103 GLU A CA 1
ATOM 824 C C . GLU A 1 103 ? -17.613 4.300 4.803 1.00 95.69 103 GLU A C 1
ATOM 826 O O . GLU A 1 103 ? -18.284 5.240 5.239 1.00 95.69 103 GLU A O 1
ATOM 831 N N . TRP A 1 104 ? -16.344 4.123 5.174 1.00 94.94 104 TRP A N 1
ATOM 832 C CA . TRP A 1 104 ? -15.655 5.045 6.079 1.00 94.94 104 TRP A CA 1
ATOM 833 C C . TRP A 1 104 ? -15.519 6.467 5.538 1.00 94.94 104 TRP A C 1
ATOM 835 O O . TRP A 1 104 ? -15.284 7.380 6.331 1.00 94.94 104 TRP A O 1
ATOM 845 N N . GLU A 1 105 ? -15.749 6.689 4.238 1.00 94.94 105 GLU A N 1
ATOM 846 C CA . GLU A 1 105 ? -15.889 8.032 3.669 1.00 94.94 105 GLU A CA 1
ATOM 847 C C . GLU A 1 105 ? -16.841 8.911 4.496 1.00 94.94 105 GLU A C 1
ATOM 849 O O . GLU A 1 105 ? -16.600 10.109 4.644 1.00 94.94 105 GLU A O 1
ATOM 854 N N . PHE A 1 106 ? -17.893 8.301 5.056 1.00 94.06 106 PHE A N 1
ATOM 855 C CA . PHE A 1 106 ? -18.965 8.970 5.792 1.00 94.06 106 PHE A CA 1
ATOM 856 C C . PHE A 1 106 ? -18.768 8.977 7.317 1.00 94.06 106 PHE A C 1
ATOM 858 O O . PHE A 1 106 ? -19.589 9.561 8.021 1.00 94.06 106 PHE A O 1
ATOM 865 N N . ILE A 1 107 ? -17.729 8.305 7.825 1.00 89.44 107 ILE A N 1
ATOM 866 C CA . ILE A 1 107 ? -17.510 8.061 9.265 1.00 89.44 107 ILE A CA 1
ATOM 867 C C . ILE A 1 107 ? -16.186 8.671 9.746 1.00 89.44 107 ILE A C 1
ATOM 869 O O . ILE A 1 107 ? -16.050 8.992 10.923 1.00 89.44 107 ILE A O 1
ATOM 873 N N . GLN A 1 108 ? -15.205 8.834 8.857 1.00 91.12 108 GLN A N 1
ATOM 874 C CA . GLN A 1 108 ? -13.899 9.394 9.202 1.00 91.12 108 GLN A CA 1
ATOM 875 C C . GLN A 1 108 ? -13.995 10.823 9.785 1.00 91.12 108 GLN A C 1
ATOM 877 O O . GLN A 1 108 ? -14.879 11.596 9.397 1.00 91.12 108 GLN A O 1
ATOM 882 N N . PRO A 1 109 ? -13.052 11.218 10.659 1.00 90.88 109 PRO A N 1
ATOM 883 C CA . PRO A 1 109 ? -12.957 12.589 11.144 1.00 90.88 109 PRO A CA 1
ATOM 884 C C . PRO A 1 109 ? -12.695 13.595 10.008 1.00 90.88 109 PRO A C 1
ATOM 886 O O . PRO A 1 109 ? -12.051 13.285 9.005 1.00 90.88 109 PRO A O 1
ATOM 889 N N . ILE A 1 110 ? -13.168 14.834 10.179 1.00 86.75 110 ILE A N 1
ATOM 890 C CA . ILE A 1 110 ? -12.989 15.928 9.198 1.00 86.75 110 ILE A CA 1
ATOM 891 C C . ILE A 1 110 ? -11.569 16.533 9.277 1.00 86.75 110 ILE A C 1
ATOM 893 O O . ILE A 1 110 ? -11.085 17.136 8.323 1.00 86.75 110 ILE A O 1
ATOM 897 N N . ASN A 1 111 ? -10.906 16.382 10.424 1.00 86.56 111 ASN A N 1
ATOM 898 C CA . ASN A 1 111 ? -9.536 16.808 10.718 1.00 86.56 111 ASN A CA 1
ATOM 899 C C . ASN A 1 111 ? -8.490 15.832 10.133 1.00 86.56 111 ASN A C 1
ATOM 901 O O . ASN A 1 111 ? -8.760 15.169 9.136 1.00 86.56 111 ASN A O 1
ATOM 905 N N . TRP A 1 112 ? -7.272 15.778 10.690 1.00 88.00 112 TRP A N 1
ATOM 906 C CA . TRP A 1 112 ? -6.165 14.950 10.184 1.00 88.00 112 TRP A CA 1
ATOM 907 C C . TRP A 1 112 ? -6.511 13.453 10.201 1.00 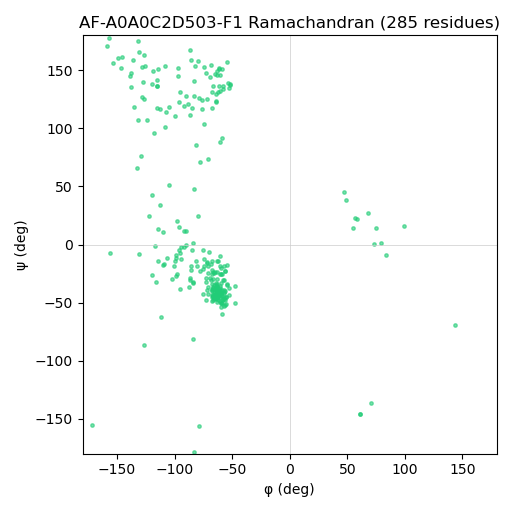88.00 112 TRP A C 1
ATOM 909 O O . TRP A 1 112 ? -6.236 12.742 11.165 1.00 88.00 112 TRP A O 1
ATOM 919 N N . ASN A 1 113 ? -7.124 12.980 9.114 1.00 89.31 113 ASN A N 1
ATOM 920 C CA . ASN A 1 113 ? -7.681 11.636 9.026 1.00 89.31 113 ASN A CA 1
ATOM 921 C C . ASN A 1 113 ? -6.760 10.637 8.313 1.00 89.31 113 ASN A C 1
ATOM 923 O O . ASN A 1 113 ? -6.818 9.455 8.628 1.00 89.31 113 ASN A O 1
ATOM 927 N N . GLY A 1 114 ? -5.887 11.096 7.410 1.00 91.31 114 GLY A N 1
ATOM 928 C CA . GLY A 1 114 ? -5.009 10.225 6.620 1.00 91.31 114 GLY A CA 1
ATOM 929 C C . GLY A 1 114 ? -5.716 9.477 5.480 1.00 91.31 114 GLY A C 1
ATOM 930 O O . GLY A 1 114 ? -5.145 8.532 4.937 1.00 91.31 114 GLY A O 1
ATOM 931 N N . GLY A 1 115 ? -6.940 9.877 5.124 1.00 94.06 115 GLY A N 1
ATOM 932 C CA . GLY A 1 115 ? -7.736 9.273 4.058 1.00 94.06 115 GLY A CA 1
ATOM 933 C C . GLY A 1 115 ? -8.049 7.794 4.295 1.00 94.06 115 GLY A C 1
ATOM 934 O O . GLY A 1 115 ? -8.225 7.339 5.428 1.00 94.06 115 GLY A O 1
ATOM 935 N N . ASP A 1 116 ? -8.101 7.027 3.209 1.00 94.56 116 ASP A N 1
ATOM 936 C CA . ASP A 1 116 ? -8.394 5.594 3.240 1.00 94.56 116 ASP A CA 1
ATOM 937 C C . ASP A 1 116 ? -7.328 4.791 4.001 1.00 94.56 116 ASP A C 1
ATOM 939 O O . ASP A 1 116 ? -7.670 3.861 4.733 1.00 94.56 116 ASP A O 1
ATOM 943 N N . ASN A 1 117 ? -6.057 5.187 3.901 1.00 94.25 117 ASN A N 1
ATOM 944 C CA . ASN A 1 117 ? -4.945 4.583 4.641 1.00 94.25 117 ASN A CA 1
ATOM 945 C C . ASN A 1 117 ? -5.034 4.816 6.155 1.00 94.25 117 ASN A C 1
ATOM 947 O O . ASN A 1 117 ? -4.682 3.932 6.945 1.00 94.25 117 ASN A O 1
ATOM 951 N N . GLY A 1 118 ? -5.491 6.001 6.564 1.00 95.31 118 GLY A N 1
ATOM 952 C CA . GLY A 1 118 ? -5.718 6.317 7.968 1.00 95.31 118 GLY A CA 1
ATOM 953 C C . GLY A 1 118 ? -6.868 5.504 8.536 1.00 95.31 118 GLY A C 1
ATOM 954 O O . GLY A 1 118 ? -6.686 4.815 9.537 1.00 95.31 118 GLY A O 1
ATOM 955 N N . VAL A 1 119 ? -8.001 5.470 7.837 1.00 95.69 119 VAL A N 1
ATOM 956 C CA . VAL A 1 119 ? -9.145 4.600 8.151 1.00 95.69 119 VAL A CA 1
ATOM 957 C C . VAL A 1 119 ? -8.747 3.127 8.285 1.00 95.69 119 VAL A C 1
ATOM 959 O O . VAL A 1 119 ? -9.212 2.442 9.200 1.00 95.69 119 VAL A O 1
ATOM 962 N N . LEU A 1 120 ? -7.899 2.631 7.376 1.00 96.00 120 LEU A N 1
ATOM 963 C CA . LEU A 1 120 ? -7.560 1.211 7.272 1.00 96.00 120 LEU A CA 1
ATOM 964 C C . LEU A 1 120 ? -7.043 0.632 8.592 1.00 96.00 120 LEU A C 1
ATOM 966 O O . LEU A 1 120 ? -7.322 -0.528 8.890 1.00 96.00 120 LEU A O 1
ATOM 970 N N . GLN A 1 121 ? -6.317 1.423 9.390 1.00 96.50 121 GLN A N 1
ATOM 971 C CA . GLN A 1 121 ? -5.787 0.958 10.673 1.00 96.50 121 GLN A CA 1
ATOM 972 C C . GLN A 1 121 ? -6.938 0.490 11.578 1.00 96.50 121 GLN A C 1
ATOM 974 O O . GLN A 1 121 ? -6.998 -0.682 11.961 1.00 96.50 121 GLN A O 1
ATOM 979 N N . LEU A 1 122 ? -7.878 1.387 11.890 1.00 96.06 122 LEU A N 1
ATOM 980 C CA . LEU A 1 122 ? -9.000 1.088 12.775 1.00 96.06 122 LEU A CA 1
ATOM 981 C C . LEU A 1 122 ? -9.971 0.075 12.159 1.00 96.06 122 LEU A C 1
ATOM 983 O O . LEU A 1 122 ? -10.519 -0.762 12.876 1.00 96.06 122 LEU A O 1
ATOM 987 N N . HIS A 1 123 ? -10.150 0.119 10.836 1.00 96.06 123 HIS A N 1
ATOM 988 C CA . HIS A 1 123 ? -10.933 -0.870 10.096 1.00 96.06 123 HIS A CA 1
ATOM 989 C C . HIS A 1 123 ? -10.390 -2.285 10.322 1.00 96.06 123 HIS A C 1
ATOM 991 O O . HIS A 1 123 ? -11.123 -3.154 10.785 1.00 96.06 123 HIS A O 1
ATOM 997 N N . ILE A 1 124 ? -9.089 -2.510 10.110 1.00 95.50 124 ILE A N 1
ATOM 998 C CA . ILE A 1 124 ? -8.461 -3.816 10.357 1.00 95.50 124 ILE A CA 1
ATOM 999 C C . ILE A 1 124 ? -8.645 -4.243 11.815 1.00 95.50 124 ILE A C 1
ATOM 1001 O O . ILE A 1 124 ? -9.056 -5.379 12.045 1.00 95.50 124 ILE A O 1
ATOM 1005 N N . LEU A 1 125 ? -8.388 -3.356 12.785 1.00 96.00 125 LEU A N 1
ATOM 1006 C CA . LEU A 1 125 ? -8.530 -3.675 14.212 1.00 96.00 125 LEU A CA 1
ATOM 1007 C C . LEU A 1 125 ? -9.935 -4.189 14.541 1.00 96.00 125 LEU A C 1
ATOM 1009 O O . LEU A 1 125 ? -10.067 -5.286 15.081 1.00 96.00 125 LEU A O 1
ATOM 1013 N N . LYS A 1 126 ? -10.975 -3.455 14.131 1.00 93.75 126 LYS A N 1
ATOM 1014 C CA . LYS A 1 126 ? -12.374 -3.832 14.380 1.00 93.75 126 LYS A CA 1
ATOM 1015 C C . LYS A 1 126 ? -12.769 -5.142 13.693 1.00 93.75 126 LYS A C 1
ATOM 1017 O O . LYS A 1 126 ? -13.549 -5.912 14.245 1.00 93.75 126 LYS A O 1
ATOM 1022 N N . TYR A 1 127 ? -12.225 -5.427 12.510 1.00 91.50 127 TYR A N 1
ATOM 1023 C CA . TYR A 1 127 ? -12.527 -6.664 11.781 1.00 91.50 127 TYR A CA 1
ATOM 1024 C C . TYR A 1 127 ? -11.836 -7.892 12.373 1.00 91.50 127 TYR A C 1
ATOM 1026 O O . TYR A 1 127 ? -12.425 -8.978 12.457 1.00 91.50 127 TYR A O 1
ATOM 1034 N N . VAL A 1 128 ? -10.565 -7.758 12.750 1.00 92.94 128 VAL A N 1
ATOM 1035 C CA . VAL A 1 128 ? -9.754 -8.899 13.188 1.00 92.94 128 VAL A CA 1
ATOM 1036 C C . VAL A 1 128 ? -9.903 -9.188 14.677 1.00 92.94 128 VAL A C 1
ATOM 1038 O O . VAL A 1 128 ? -9.864 -10.360 15.053 1.00 92.94 128 VAL A O 1
ATOM 1041 N N . LEU A 1 129 ? -10.157 -8.157 15.486 1.00 92.94 129 LEU A N 1
ATOM 1042 C CA . LEU A 1 129 ? -10.293 -8.208 16.941 1.00 92.94 129 LEU A CA 1
ATOM 1043 C C . LEU A 1 129 ? -11.547 -7.431 17.400 1.00 92.94 129 LEU A C 1
ATOM 1045 O O . LEU A 1 129 ? -11.416 -6.424 18.089 1.00 92.94 129 LEU A O 1
ATOM 1049 N N . PRO A 1 130 ? -12.771 -7.879 17.055 1.00 90.88 130 PRO A N 1
ATOM 1050 C CA . PRO A 1 130 ? -13.999 -7.184 17.464 1.00 90.88 130 PRO A CA 1
ATOM 1051 C C . PRO A 1 130 ? -14.166 -7.096 18.990 1.00 90.88 130 PRO A C 1
ATOM 1053 O O . PRO A 1 130 ? -14.791 -6.160 19.472 1.00 90.88 130 PRO A O 1
ATOM 1056 N N . GLY A 1 131 ? -13.566 -8.031 19.739 1.00 89.88 131 GLY A N 1
ATOM 1057 C CA . GLY A 1 131 ? -13.564 -8.013 21.201 1.00 89.88 131 GLY A CA 1
ATOM 1058 C C . GLY A 1 131 ? -12.673 -6.936 21.834 1.00 89.88 131 GLY A C 1
ATOM 1059 O O . GLY A 1 131 ? -12.852 -6.624 23.002 1.00 89.88 131 GLY A O 1
ATOM 1060 N N . ALA A 1 132 ? -11.747 -6.335 21.078 1.00 91.19 132 ALA A N 1
ATOM 1061 C CA . ALA A 1 132 ? -10.910 -5.219 21.536 1.00 91.19 132 ALA A CA 1
ATOM 1062 C C . ALA A 1 132 ? -11.657 -3.877 21.387 1.00 91.19 132 ALA A C 1
ATOM 1064 O O . ALA A 1 132 ? -11.171 -2.930 20.757 1.00 91.19 132 ALA A O 1
ATOM 1065 N N . SER A 1 133 ? -12.910 -3.837 21.856 1.00 90.31 133 SER A N 1
ATOM 1066 C CA . SER A 1 133 ? -13.832 -2.714 21.656 1.00 90.31 133 SER A CA 1
ATOM 1067 C C . SER A 1 133 ? -13.310 -1.447 22.328 1.00 90.31 133 SER A C 1
ATOM 1069 O O . SER A 1 133 ? -13.250 -0.397 21.687 1.00 90.31 133 SER A O 1
ATOM 1071 N N . GLN A 1 134 ? -12.837 -1.562 23.570 1.00 91.31 134 GLN A N 1
ATOM 1072 C CA . GLN A 1 134 ? -12.308 -0.439 24.334 1.00 91.31 134 GLN A CA 1
ATOM 1073 C C . GLN A 1 134 ? -11.003 0.106 23.740 1.00 91.31 134 GLN A C 1
ATOM 1075 O O . GLN A 1 134 ? -10.831 1.323 23.650 1.00 91.31 134 GLN A O 1
ATOM 1080 N N . GLU A 1 135 ? -10.093 -0.752 23.269 1.00 93.44 135 GLU A N 1
ATOM 1081 C CA . GLU A 1 135 ? -8.881 -0.318 22.570 1.00 93.44 135 GLU A CA 1
ATOM 1082 C C . GLU A 1 135 ? -9.222 0.385 21.257 1.00 93.44 135 GLU A C 1
ATOM 1084 O O . GLU A 1 135 ? -8.644 1.429 20.944 1.00 93.44 135 GLU A O 1
ATOM 1089 N N . ALA A 1 136 ? -10.184 -0.147 20.497 1.00 94.31 136 ALA A N 1
ATOM 1090 C CA . ALA A 1 136 ? -10.648 0.483 19.270 1.00 94.31 136 ALA A CA 1
ATOM 1091 C C . ALA A 1 136 ? -11.288 1.856 19.539 1.00 94.31 136 ALA A C 1
ATOM 1093 O O . ALA A 1 136 ? -11.033 2.793 18.782 1.00 94.31 136 ALA A O 1
ATOM 1094 N N . GLU A 1 137 ? -12.080 2.003 20.602 1.00 93.25 137 GLU A N 1
ATOM 1095 C CA . GLU A 1 137 ? -12.660 3.284 21.025 1.00 93.25 137 GLU A CA 1
ATOM 1096 C C . GLU A 1 137 ? -11.588 4.286 21.453 1.00 93.25 137 GLU A C 1
ATOM 1098 O O . GLU A 1 137 ? -11.581 5.414 20.961 1.00 93.25 137 GLU A O 1
ATOM 1103 N N . ASN A 1 138 ? -10.628 3.851 22.267 1.00 94.69 138 ASN A N 1
ATOM 1104 C CA . ASN A 1 138 ? -9.501 4.667 22.709 1.00 94.69 138 ASN A CA 1
ATOM 1105 C C . ASN A 1 138 ? -8.670 5.173 21.514 1.00 94.69 138 ASN A C 1
ATOM 1107 O O . ASN A 1 138 ? -8.400 6.370 21.391 1.00 94.69 138 ASN A O 1
ATOM 1111 N N . CYS A 1 139 ? -8.323 4.295 20.565 1.00 95.94 139 CYS A N 1
ATOM 1112 C CA . CYS A 1 139 ? -7.620 4.711 19.350 1.00 95.94 139 CYS A CA 1
ATOM 1113 C C . CYS A 1 139 ? -8.467 5.646 18.478 1.00 95.94 139 CYS A C 1
ATOM 1115 O O . CYS A 1 139 ? -7.938 6.595 17.896 1.00 95.94 139 CYS A O 1
ATOM 1117 N N . ASN A 1 140 ? -9.776 5.401 18.391 1.00 95.31 140 ASN A N 1
ATOM 1118 C CA . ASN A 1 140 ? -10.695 6.253 17.649 1.00 95.31 140 ASN A CA 1
ATOM 1119 C C . ASN A 1 140 ? -10.801 7.658 18.262 1.00 95.31 140 ASN A C 1
ATOM 1121 O O . ASN A 1 140 ? -10.856 8.636 17.518 1.00 95.31 140 ASN A O 1
ATOM 1125 N N . GLU A 1 141 ? -10.788 7.775 19.591 1.00 94.50 141 GLU A N 1
ATOM 1126 C CA . GLU A 1 141 ? -10.768 9.057 20.299 1.00 94.50 141 GLU A CA 1
ATOM 1127 C C . GLU A 1 141 ? -9.482 9.840 20.004 1.00 94.50 141 GLU A C 1
ATOM 1129 O O . GLU A 1 141 ? -9.553 11.021 19.653 1.00 94.50 141 GLU A O 1
ATOM 1134 N N . ILE A 1 142 ? -8.311 9.188 20.065 1.00 95.62 142 ILE A N 1
ATOM 1135 C CA . ILE A 1 142 ? -7.034 9.818 19.680 1.00 95.62 142 ILE A CA 1
ATOM 1136 C C . ILE A 1 142 ? -7.124 10.354 18.247 1.00 95.62 142 ILE A C 1
ATOM 1138 O O . ILE A 1 142 ? -6.728 11.488 17.979 1.00 95.62 142 ILE A O 1
ATOM 1142 N N . TRP A 1 143 ? -7.680 9.558 17.331 1.00 95.81 143 TRP A N 1
ATOM 1143 C CA . TRP A 1 143 ? -7.803 9.930 15.926 1.00 95.81 143 TRP A CA 1
ATOM 1144 C C . TRP A 1 143 ? -8.723 11.133 15.708 1.00 95.81 143 TRP A C 1
ATOM 1146 O O . TRP A 1 143 ? -8.343 12.083 15.024 1.00 95.81 143 TRP A O 1
ATOM 1156 N N . HIS A 1 144 ? -9.900 11.143 16.339 1.00 95.00 144 HIS A N 1
ATOM 1157 C CA . HIS A 1 144 ? -10.850 12.255 16.240 1.00 95.00 144 HIS A CA 1
ATOM 1158 C C . HIS A 1 144 ? -10.310 13.546 16.861 1.00 95.00 144 HIS A C 1
ATOM 1160 O O . HIS A 1 144 ? -10.690 14.634 16.434 1.00 95.00 144 HIS A O 1
ATOM 1166 N N . ASN A 1 145 ? -9.376 13.444 17.806 1.00 94.31 145 ASN A N 1
ATOM 1167 C CA . ASN A 1 145 ? -8.720 14.588 18.431 1.00 94.31 145 ASN A CA 1
ATOM 1168 C C . ASN A 1 145 ? -7.412 15.023 17.736 1.00 94.31 145 ASN A C 1
ATOM 1170 O O . ASN A 1 145 ? -6.817 16.020 18.157 1.00 94.31 145 ASN A O 1
ATOM 1174 N N . ALA A 1 146 ? -6.962 14.330 16.682 1.00 95.56 146 ALA A N 1
ATOM 1175 C CA . ALA A 1 146 ? -5.708 14.630 15.988 1.00 95.56 146 ALA A CA 1
ATOM 1176 C C . ALA A 1 146 ? -5.756 15.974 15.237 1.00 95.56 146 ALA A C 1
ATOM 1178 O O . ALA A 1 146 ? -6.677 16.260 14.472 1.00 95.56 146 ALA A O 1
ATOM 1179 N N . LYS A 1 147 ? -4.744 16.821 15.425 1.00 94.88 147 LYS A N 1
ATOM 1180 C CA . LYS A 1 147 ? -4.695 18.190 14.866 1.00 94.88 147 LYS A CA 1
ATOM 1181 C C . LYS A 1 147 ? -3.596 18.387 13.833 1.00 94.88 147 LYS A C 1
ATOM 1183 O O . LYS A 1 147 ? -3.608 19.389 13.122 1.00 94.88 147 LYS A O 1
ATOM 1188 N N . ASP A 1 148 ? -2.666 17.449 13.772 1.00 95.31 148 ASP A N 1
ATOM 1189 C CA . ASP A 1 148 ? -1.469 17.480 12.948 1.00 95.31 148 ASP A CA 1
ATOM 1190 C C . ASP A 1 148 ? -0.958 16.054 12.702 1.00 95.31 148 ASP A C 1
ATOM 1192 O O . ASP A 1 148 ? -1.512 15.072 13.205 1.00 95.31 148 ASP A O 1
ATOM 1196 N N . TYR A 1 149 ? 0.113 15.948 11.918 1.00 94.56 149 TYR A N 1
ATOM 1197 C CA . TYR A 1 149 ? 0.775 14.680 11.634 1.00 94.56 149 TYR A CA 1
ATOM 1198 C C . TYR A 1 149 ? 1.238 13.959 12.910 1.00 94.56 149 TYR A C 1
ATOM 1200 O O . TYR A 1 149 ? 1.070 12.747 13.027 1.00 94.56 149 TYR A O 1
ATOM 1208 N N . ASP A 1 150 ? 1.772 14.690 13.889 1.00 96.06 150 ASP A N 1
ATOM 1209 C CA . ASP A 1 150 ? 2.344 14.109 15.103 1.00 96.06 150 ASP A CA 1
ATOM 1210 C C . ASP A 1 150 ? 1.285 13.418 15.968 1.00 96.06 150 ASP A C 1
ATOM 1212 O O . ASP A 1 150 ? 1.466 12.281 16.414 1.00 96.06 150 ASP A O 1
ATOM 1216 N N . THR A 1 151 ? 0.155 14.092 16.174 1.00 95.75 151 THR A N 1
ATOM 1217 C CA . THR A 1 151 ? -0.996 13.557 16.910 1.00 95.75 151 THR A CA 1
ATOM 1218 C C . THR A 1 151 ? -1.745 12.487 16.113 1.00 95.75 151 THR A C 1
ATOM 1220 O O . THR A 1 151 ? -2.196 11.503 16.697 1.00 95.75 151 THR A O 1
ATOM 1223 N N . TYR A 1 152 ? -1.792 12.584 14.781 1.00 96.75 152 TYR A N 1
ATOM 1224 C CA . TYR A 1 152 ? -2.295 11.507 13.920 1.00 96.75 152 TYR A CA 1
ATOM 1225 C C . TYR A 1 152 ? -1.444 10.231 14.034 1.00 96.75 152 TYR A C 1
ATOM 1227 O O . TYR A 1 152 ? -1.974 9.122 14.117 1.00 96.75 152 TYR A O 1
ATOM 1235 N N . MET A 1 153 ? -0.118 10.359 14.114 1.00 97.00 153 MET A N 1
ATOM 1236 C CA . MET A 1 153 ? 0.752 9.199 14.301 1.00 97.00 153 MET A CA 1
ATOM 1237 C C . MET A 1 153 ? 0.556 8.529 15.666 1.00 97.00 153 MET A C 1
ATOM 1239 O O . MET A 1 153 ? 0.804 7.327 15.772 1.00 97.00 153 MET A O 1
ATOM 1243 N N . ALA A 1 154 ? 0.056 9.244 16.684 1.00 96.94 154 ALA A N 1
ATOM 1244 C CA . ALA A 1 154 ? -0.349 8.631 17.951 1.00 96.94 154 ALA A CA 1
ATOM 1245 C C . ALA A 1 154 ? -1.511 7.655 17.775 1.00 96.94 154 ALA A C 1
ATOM 1247 O O . ALA A 1 154 ? -1.465 6.548 18.312 1.00 96.94 154 ALA A O 1
ATOM 1248 N N . TYR A 1 155 ? -2.489 8.002 16.938 1.00 96.88 155 TYR A N 1
ATOM 1249 C CA . TYR A 1 155 ? -3.552 7.082 16.539 1.00 96.88 155 TYR A CA 1
ATOM 1250 C C . TYR A 1 155 ? -2.989 5.844 15.822 1.00 96.88 155 TYR A C 1
ATOM 1252 O O . TYR A 1 155 ? -3.299 4.711 16.197 1.00 96.88 155 TYR A O 1
ATOM 1260 N N . VAL A 1 156 ? -2.105 6.038 14.837 1.00 96.94 156 VAL A N 1
ATOM 1261 C CA . VAL A 1 156 ? -1.489 4.919 14.102 1.00 96.94 156 VAL A CA 1
ATOM 1262 C C . VAL A 1 156 ? -0.713 3.998 15.051 1.00 96.94 156 VAL A C 1
ATOM 1264 O O . VAL A 1 156 ? -0.786 2.773 14.929 1.00 96.94 156 VAL A O 1
ATOM 1267 N N . SER A 1 157 ? 0.025 4.565 16.008 1.00 97.06 157 SER A N 1
ATOM 1268 C CA . SER A 1 157 ? 0.726 3.803 17.045 1.00 97.06 157 SER A CA 1
ATOM 1269 C C . SER A 1 157 ? -0.234 3.074 17.984 1.00 97.06 157 SER A C 1
ATOM 1271 O O . SER A 1 157 ? 0.033 1.918 18.304 1.00 97.06 157 SER A O 1
ATOM 1273 N N . CYS A 1 158 ? -1.345 3.697 18.386 1.00 97.44 158 CYS A N 1
ATOM 1274 C CA . CYS A 1 158 ? -2.370 3.080 19.231 1.00 97.44 158 CYS A CA 1
ATOM 1275 C C . CYS A 1 158 ? -2.908 1.794 18.596 1.00 97.44 158 CYS A C 1
ATOM 1277 O O . CYS A 1 158 ? -2.836 0.720 19.192 1.00 97.44 158 CYS A O 1
ATOM 1279 N N . VAL A 1 159 ? -3.337 1.870 17.332 1.00 97.44 159 VAL A N 1
ATOM 1280 C CA . VAL A 1 159 ? -3.873 0.700 16.626 1.00 97.44 159 VAL A CA 1
ATOM 1281 C C . VAL A 1 159 ? -2.812 -0.390 16.457 1.00 97.44 159 VAL A C 1
ATOM 1283 O O . VAL A 1 159 ? -3.095 -1.574 16.634 1.00 97.44 159 VAL A O 1
ATOM 1286 N N . LYS A 1 160 ? -1.565 -0.011 16.149 1.00 96.19 160 LYS A N 1
ATOM 1287 C CA . LYS A 1 160 ? -0.454 -0.971 16.043 1.00 96.19 160 LYS A CA 1
ATOM 1288 C C . LYS A 1 160 ? -0.159 -1.675 17.365 1.00 96.19 160 LYS A C 1
ATOM 1290 O O . LYS A 1 160 ? 0.191 -2.853 17.332 1.00 96.19 160 LYS A O 1
ATOM 1295 N N . GLN A 1 161 ? -0.287 -0.979 18.495 1.00 96.19 161 GLN A N 1
ATOM 1296 C CA . GLN A 1 161 ? -0.148 -1.580 19.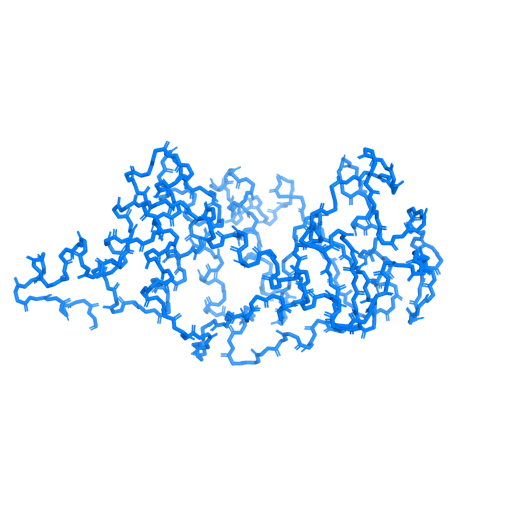821 1.00 96.19 161 GLN A CA 1
ATOM 1297 C C . GLN A 1 161 ? -1.278 -2.582 20.089 1.00 96.19 161 GLN A C 1
ATOM 1299 O O . GLN A 1 161 ? -0.978 -3.706 20.481 1.00 96.19 161 GLN A O 1
ATOM 1304 N N . ALA A 1 162 ? -2.530 -2.229 19.777 1.00 95.56 162 ALA A N 1
ATOM 1305 C CA . ALA A 1 162 ? -3.687 -3.115 19.947 1.00 95.56 162 ALA A CA 1
ATOM 1306 C C . ALA A 1 162 ? -3.616 -4.382 19.067 1.00 95.56 162 ALA A C 1
ATOM 1308 O O . ALA A 1 162 ? -3.889 -5.486 19.529 1.00 95.56 162 ALA A O 1
ATOM 1309 N N . LEU A 1 163 ? -3.187 -4.255 17.805 1.00 95.88 163 LEU A N 1
ATOM 1310 C CA . LEU A 1 163 ? -2.984 -5.404 16.905 1.00 95.88 163 LEU A CA 1
ATOM 1311 C C . LEU A 1 163 ? -1.799 -6.294 17.322 1.00 95.88 163 LEU A C 1
ATOM 1313 O O . LEU A 1 163 ? -1.767 -7.491 17.015 1.00 95.88 163 LEU A O 1
ATOM 1317 N N . GLY A 1 164 ? -0.797 -5.703 17.976 1.00 94.88 164 GLY A N 1
ATOM 1318 C CA . GLY A 1 164 ? 0.407 -6.383 18.427 1.00 94.88 164 GLY A CA 1
ATOM 1319 C C . GLY A 1 164 ? 1.240 -6.998 17.295 1.00 94.88 164 GLY A C 1
ATOM 1320 O O . GLY A 1 164 ? 1.369 -6.466 16.187 1.00 94.88 164 GLY A O 1
ATOM 1321 N N . ALA A 1 165 ? 1.866 -8.138 17.596 1.00 95.00 165 ALA A N 1
ATOM 1322 C CA . ALA A 1 165 ? 2.738 -8.857 16.666 1.00 95.00 165 ALA A CA 1
ATOM 1323 C C . ALA A 1 165 ? 1.982 -9.798 15.711 1.00 95.00 165 ALA A C 1
ATOM 1325 O O . ALA A 1 165 ? 2.608 -10.395 14.830 1.00 95.00 165 ALA A O 1
ATOM 1326 N N . THR A 1 166 ? 0.665 -9.946 15.876 1.00 95.25 166 THR A N 1
ATOM 1327 C CA . THR A 1 166 ? -0.154 -10.830 15.045 1.00 95.25 166 THR A CA 1
ATOM 1328 C C . THR A 1 166 ? -0.195 -10.312 13.611 1.00 95.25 166 THR A C 1
ATOM 1330 O O . THR A 1 166 ? -0.298 -9.114 13.344 1.00 95.25 166 THR A O 1
ATOM 1333 N N . ARG A 1 167 ? -0.048 -11.236 12.662 1.00 92.88 167 ARG A N 1
ATOM 1334 C CA . ARG A 1 167 ? 0.013 -10.939 11.223 1.00 92.88 167 ARG A CA 1
ATOM 1335 C C . ARG A 1 167 ? -0.903 -11.812 10.385 1.00 92.88 167 ARG A C 1
ATOM 1337 O O . ARG A 1 167 ? -1.017 -11.565 9.193 1.00 92.88 167 ARG A O 1
ATOM 1344 N N . LEU A 1 168 ? -1.515 -12.828 10.981 1.00 93.81 168 LEU A N 1
ATOM 1345 C CA . LEU A 1 168 ? -2.360 -13.788 10.294 1.00 93.81 168 LEU A CA 1
ATOM 1346 C C . LEU A 1 168 ? -3.613 -14.012 11.132 1.00 93.81 168 LEU A C 1
ATOM 1348 O O . LEU A 1 168 ? -3.522 -14.515 12.250 1.00 93.81 168 LEU A O 1
ATOM 1352 N N . TRP A 1 169 ? -4.764 -13.680 10.560 1.00 93.06 169 TRP A N 1
ATOM 1353 C CA . TRP A 1 169 ? -6.076 -14.005 11.103 1.00 93.06 169 TRP A CA 1
ATOM 1354 C C . TRP A 1 169 ? -6.783 -14.909 10.095 1.00 93.06 169 TRP A C 1
ATOM 1356 O O . TRP A 1 169 ? -7.340 -14.391 9.127 1.00 93.06 169 TRP A O 1
ATOM 1366 N N . PRO A 1 170 ? -6.725 -16.244 10.270 1.00 90.44 170 PRO A N 1
ATOM 1367 C CA . PRO A 1 170 ? -7.329 -17.193 9.340 1.00 90.44 170 PRO A CA 1
ATOM 1368 C C . PRO A 1 170 ? -8.800 -16.875 9.052 1.00 90.44 170 PRO A C 1
ATOM 1370 O O . PRO A 1 170 ? -9.557 -16.517 9.952 1.00 90.44 170 PRO A O 1
ATOM 1373 N N . GLY A 1 171 ? -9.185 -16.992 7.785 1.00 87.81 171 GLY A N 1
ATOM 1374 C CA . GLY A 1 171 ? -10.494 -16.614 7.256 1.00 87.81 171 GLY A CA 1
ATOM 1375 C C . GLY A 1 171 ? -10.725 -15.106 7.133 1.00 87.81 171 GLY A C 1
ATOM 1376 O O . GLY A 1 171 ? -11.819 -14.715 6.738 1.00 87.81 171 GLY A O 1
ATOM 1377 N N . LYS A 1 172 ? -9.742 -14.267 7.496 1.00 89.56 172 LYS A N 1
ATOM 1378 C CA . LYS A 1 172 ? -9.866 -12.805 7.493 1.00 89.56 172 LYS A CA 1
ATOM 1379 C C . LYS A 1 172 ? -8.762 -12.119 6.698 1.00 89.56 172 LYS A C 1
ATOM 1381 O O . LYS A 1 172 ? -8.986 -11.786 5.553 1.00 89.56 172 LYS A O 1
ATOM 1386 N N . VAL A 1 173 ? -7.606 -11.844 7.309 1.00 91.50 173 VAL A N 1
ATOM 1387 C CA . VAL A 1 173 ? -6.565 -10.999 6.700 1.00 91.50 173 VAL A CA 1
ATOM 1388 C C . VAL A 1 173 ? -5.165 -11.452 7.091 1.00 91.50 173 VAL A C 1
ATOM 1390 O O . VAL A 1 173 ? -4.940 -11.985 8.186 1.00 91.50 173 VAL A O 1
ATOM 1393 N N . ARG A 1 174 ? -4.202 -11.192 6.206 1.00 92.06 174 ARG A N 1
ATOM 1394 C CA . ARG A 1 174 ? -2.770 -11.263 6.489 1.00 92.06 174 ARG A CA 1
ATOM 1395 C C . ARG A 1 174 ? -2.119 -9.913 6.268 1.00 92.06 174 ARG A C 1
ATOM 1397 O O . ARG A 1 174 ? -2.373 -9.227 5.289 1.00 92.06 174 ARG A O 1
ATOM 1404 N N . ILE A 1 175 ? -1.229 -9.558 7.184 1.00 92.75 175 ILE A N 1
ATOM 1405 C CA . ILE A 1 175 ? -0.384 -8.373 7.085 1.00 92.75 175 ILE A CA 1
ATOM 1406 C C . ILE A 1 175 ? 1.048 -8.862 6.916 1.00 92.75 175 ILE A C 1
ATOM 1408 O O . ILE A 1 175 ? 1.605 -9.507 7.805 1.00 92.75 175 ILE A O 1
ATOM 1412 N N . TYR A 1 176 ? 1.667 -8.564 5.780 1.00 93.31 176 TYR A N 1
ATOM 1413 C CA . TYR A 1 176 ? 3.070 -8.903 5.563 1.00 93.31 176 TYR A CA 1
A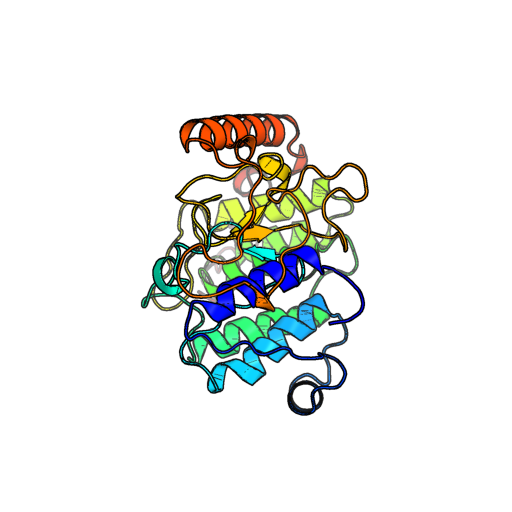TOM 1414 C C . TYR A 1 176 ? 3.987 -8.070 6.465 1.00 93.31 176 TYR A C 1
ATOM 1416 O O . TYR A 1 176 ? 3.655 -6.965 6.903 1.00 93.31 176 TYR A O 1
ATOM 1424 N N . ARG A 1 177 ? 5.178 -8.605 6.758 1.00 93.44 177 ARG A N 1
ATOM 1425 C CA . ARG A 1 177 ? 6.247 -7.779 7.328 1.00 93.44 177 ARG A CA 1
ATOM 1426 C C . ARG A 1 177 ? 6.599 -6.678 6.325 1.00 93.44 177 ARG A C 1
ATOM 1428 O O . ARG A 1 177 ? 6.450 -6.860 5.118 1.00 93.44 177 ARG A O 1
ATOM 1435 N N . ARG A 1 178 ? 7.077 -5.537 6.828 1.00 92.19 178 ARG A N 1
ATOM 1436 C CA . ARG A 1 178 ? 7.558 -4.451 5.961 1.00 92.19 178 ARG A CA 1
ATOM 1437 C C . ARG A 1 178 ? 8.605 -5.005 4.990 1.00 92.19 178 ARG A C 1
ATOM 1439 O O . ARG A 1 178 ? 9.406 -5.849 5.392 1.00 92.19 178 ARG A O 1
ATOM 1446 N N . ALA A 1 179 ? 8.543 -4.574 3.732 1.00 92.81 179 ALA A N 1
ATOM 1447 C CA . ALA A 1 179 ? 9.387 -5.065 2.638 1.00 92.81 179 ALA A CA 1
ATOM 1448 C C . ALA A 1 179 ? 9.304 -6.586 2.356 1.00 92.81 179 ALA A C 1
ATOM 1450 O O . ALA A 1 179 ? 10.234 -7.148 1.797 1.00 92.81 179 ALA A O 1
ATOM 1451 N N . HIS A 1 180 ? 8.221 -7.268 2.759 1.00 93.88 180 HIS A N 1
ATOM 1452 C CA . HIS A 1 180 ? 7.966 -8.678 2.404 1.00 93.88 180 HIS A CA 1
ATOM 1453 C C . HIS A 1 180 ? 6.688 -8.871 1.567 1.00 93.88 180 HIS A C 1
ATOM 1455 O O . HIS A 1 180 ? 6.333 -10.007 1.259 1.00 93.88 180 HIS A O 1
ATOM 1461 N N . GLY A 1 181 ? 5.954 -7.793 1.271 1.00 93.69 181 GLY A N 1
ATOM 1462 C CA . GLY A 1 181 ? 4.831 -7.821 0.329 1.00 93.69 181 GLY A CA 1
ATOM 1463 C C . GLY A 1 181 ? 5.309 -7.696 -1.120 1.00 93.69 181 GLY A C 1
ATOM 1464 O O . GLY A 1 181 ? 6.504 -7.559 -1.367 1.00 93.69 181 GLY A O 1
ATOM 1465 N N . TRP A 1 182 ? 4.367 -7.687 -2.062 1.00 94.44 182 TRP A N 1
ATOM 1466 C CA . TRP A 1 182 ? 4.634 -7.530 -3.501 1.00 94.44 182 TRP A CA 1
ATOM 1467 C C . TRP A 1 182 ? 5.157 -6.140 -3.888 1.00 94.44 182 TRP A C 1
ATOM 1469 O O . TRP A 1 182 ? 5.638 -5.946 -5.001 1.00 94.44 182 TRP A O 1
ATOM 1479 N N . VAL A 1 183 ? 5.043 -5.163 -2.984 1.00 96.69 183 VAL A N 1
ATOM 1480 C CA . VAL A 1 183 ? 5.425 -3.773 -3.215 1.00 96.69 183 VAL A CA 1
ATOM 1481 C C . VAL A 1 183 ? 6.123 -3.177 -1.996 1.00 96.69 183 VAL A C 1
ATOM 1483 O O . VAL A 1 183 ? 5.772 -3.464 -0.846 1.00 96.69 183 VAL A O 1
ATOM 1486 N N . ARG A 1 184 ? 7.092 -2.299 -2.251 1.00 96.25 184 ARG A N 1
ATOM 1487 C CA . ARG A 1 184 ? 7.640 -1.369 -1.258 1.00 96.25 184 ARG A CA 1
ATOM 1488 C C . ARG A 1 184 ? 7.802 0.022 -1.855 1.00 96.25 184 ARG A C 1
ATOM 1490 O O . ARG A 1 184 ? 7.909 0.172 -3.068 1.00 96.25 184 ARG A O 1
ATOM 1497 N N . ASP A 1 185 ? 7.864 1.031 -0.998 1.00 95.75 185 ASP A N 1
ATOM 1498 C CA . ASP A 1 185 ? 8.173 2.389 -1.435 1.00 95.75 185 ASP A CA 1
ATOM 1499 C C . ASP A 1 185 ? 9.592 2.458 -2.012 1.00 95.75 185 ASP A C 1
ATOM 1501 O O . ASP A 1 185 ? 10.572 2.113 -1.341 1.00 95.75 185 ASP A O 1
ATOM 1505 N N . GLY A 1 186 ? 9.699 2.911 -3.262 1.00 95.75 186 GLY A N 1
ATOM 1506 C CA . GLY A 1 186 ? 10.967 2.981 -3.984 1.00 95.75 186 GLY A CA 1
ATOM 1507 C C . GLY A 1 186 ? 11.940 3.995 -3.386 1.00 95.75 186 GLY A C 1
ATOM 1508 O O . GLY A 1 186 ? 13.134 3.718 -3.260 1.00 95.75 186 GLY A O 1
ATOM 1509 N N . PHE A 1 187 ? 11.422 5.127 -2.893 1.00 93.75 187 PHE A N 1
ATOM 1510 C CA . PHE A 1 187 ? 12.241 6.206 -2.327 1.00 93.75 187 PHE A CA 1
ATOM 1511 C C . PHE A 1 187 ? 13.086 5.768 -1.119 1.00 93.75 187 PHE A C 1
ATOM 1513 O O . PHE A 1 187 ? 14.122 6.371 -0.856 1.00 93.75 187 PHE A O 1
ATOM 1520 N N . ILE A 1 188 ? 12.671 4.720 -0.391 1.00 95.44 188 ILE A N 1
ATOM 1521 C CA . ILE A 1 188 ? 13.380 4.234 0.805 1.00 95.44 188 ILE A CA 1
ATOM 1522 C C . ILE A 1 188 ? 14.785 3.729 0.453 1.00 95.44 188 ILE A C 1
ATOM 1524 O O . ILE A 1 188 ? 15.694 3.822 1.275 1.00 95.44 188 ILE A O 1
ATOM 1528 N N . THR A 1 189 ? 14.964 3.218 -0.765 1.00 96.38 189 THR A N 1
ATOM 1529 C CA . THR A 1 189 ? 16.244 2.690 -1.257 1.00 96.38 189 THR A CA 1
ATOM 1530 C C . THR A 1 189 ? 16.705 3.402 -2.525 1.00 96.38 189 THR A C 1
ATOM 1532 O O . THR A 1 189 ? 17.396 2.814 -3.358 1.00 96.38 189 THR A O 1
ATOM 1535 N N . SER A 1 190 ? 16.249 4.642 -2.736 1.00 95.38 190 SER A N 1
ATOM 1536 C CA . SER A 1 190 ? 16.502 5.411 -3.963 1.00 95.38 190 SER A CA 1
ATOM 1537 C C . SER A 1 190 ? 16.251 4.586 -5.236 1.00 95.38 190 SER A C 1
ATOM 1539 O O . SER A 1 190 ? 17.107 4.522 -6.118 1.00 95.38 190 SER A O 1
ATOM 1541 N N . ASP A 1 191 ? 15.133 3.856 -5.274 1.00 96.94 191 ASP A N 1
ATOM 1542 C CA . ASP A 1 191 ? 14.721 2.937 -6.345 1.00 96.94 191 ASP A CA 1
ATOM 1543 C C . ASP A 1 191 ? 15.724 1.831 -6.726 1.00 96.94 191 ASP A C 1
ATOM 1545 O O . ASP A 1 191 ? 15.563 1.153 -7.744 1.00 96.94 191 ASP A O 1
ATOM 1549 N N . LYS A 1 192 ? 16.749 1.582 -5.903 1.00 98.25 192 LYS A N 1
ATOM 1550 C CA . LYS A 1 192 ? 17.534 0.345 -5.997 1.00 98.25 192 LYS A CA 1
ATOM 1551 C C . LYS A 1 192 ? 16.631 -0.838 -5.698 1.00 98.25 192 LYS A C 1
ATOM 1553 O O . LYS A 1 192 ? 15.729 -0.703 -4.876 1.00 98.25 192 LYS A O 1
ATOM 1558 N N . TRP A 1 193 ? 16.897 -1.991 -6.291 1.00 98.38 193 TRP A N 1
ATOM 1559 C CA . TRP A 1 193 ? 16.114 -3.214 -6.121 1.00 98.38 193 TRP A CA 1
ATOM 1560 C C . TRP A 1 193 ? 17.000 -4.463 -6.175 1.00 98.38 193 TRP A C 1
ATOM 1562 O O . TRP A 1 193 ? 18.138 -4.407 -6.637 1.00 98.38 193 TRP A O 1
ATOM 1572 N N . CYS A 1 194 ? 16.494 -5.585 -5.673 1.00 98.12 194 CYS A N 1
ATOM 1573 C CA . CYS A 1 194 ? 17.162 -6.887 -5.680 1.00 98.12 194 CYS A CA 1
ATOM 1574 C C . CYS A 1 194 ? 16.225 -7.993 -6.186 1.00 98.12 194 CYS A C 1
ATOM 1576 O O . CYS A 1 194 ? 15.036 -7.760 -6.372 1.00 98.12 194 CYS A O 1
ATOM 1578 N N . ASP A 1 195 ? 16.738 -9.215 -6.346 1.00 97.69 195 ASP A N 1
ATOM 1579 C CA . ASP A 1 195 ? 15.977 -10.363 -6.878 1.00 97.69 195 ASP A CA 1
ATOM 1580 C C . ASP A 1 195 ? 14.738 -10.766 -6.056 1.00 97.69 195 ASP A C 1
ATOM 1582 O O . ASP A 1 195 ? 13.977 -11.612 -6.503 1.00 97.69 195 ASP A O 1
ATOM 1586 N N . ALA A 1 196 ? 14.554 -10.216 -4.851 1.00 96.94 196 ALA A N 1
ATOM 1587 C CA . ALA A 1 196 ? 13.366 -10.441 -4.024 1.00 96.94 196 ALA A CA 1
ATOM 1588 C C . ALA A 1 196 ? 12.284 -9.358 -4.194 1.00 96.94 196 ALA A C 1
ATOM 1590 O O . ALA A 1 196 ? 11.178 -9.513 -3.677 1.00 96.94 196 ALA A O 1
ATOM 1591 N N . ASP A 1 197 ? 12.613 -8.239 -4.843 1.00 97.81 197 ASP A N 1
ATOM 1592 C CA . ASP A 1 197 ? 11.671 -7.155 -5.097 1.00 97.81 197 ASP A CA 1
ATOM 1593 C C . ASP 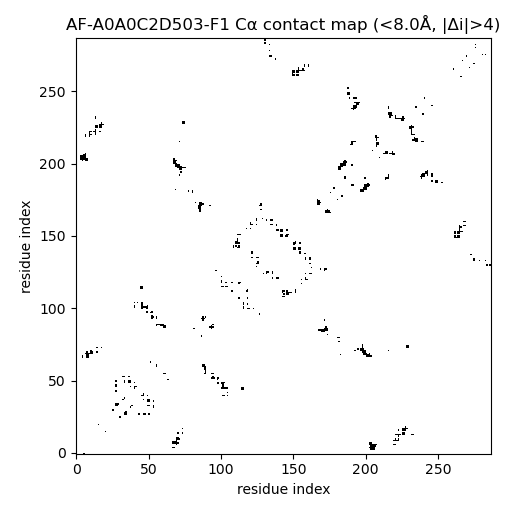A 1 197 ? 10.846 -7.462 -6.340 1.00 97.81 197 ASP A C 1
ATOM 1595 O O . ASP A 1 197 ? 11.401 -7.925 -7.330 1.00 97.81 197 ASP A O 1
ATOM 1599 N N . PHE A 1 198 ? 9.553 -7.130 -6.314 1.00 97.94 198 PHE A N 1
ATOM 1600 C CA . PHE A 1 198 ? 8.660 -7.252 -7.469 1.00 97.94 198 PHE A CA 1
ATOM 1601 C C . PHE A 1 198 ? 8.227 -5.888 -8.005 1.00 97.94 198 PHE A C 1
ATOM 1603 O O . PHE A 1 198 ? 8.557 -5.530 -9.141 1.00 97.94 198 PHE A O 1
ATOM 1610 N N . MET A 1 199 ? 7.522 -5.105 -7.185 1.00 98.25 199 MET A N 1
ATOM 1611 C CA . MET A 1 199 ? 7.042 -3.772 -7.541 1.00 98.25 199 MET A CA 1
ATOM 1612 C C . MET A 1 199 ? 7.619 -2.694 -6.622 1.00 98.25 199 MET A C 1
ATOM 1614 O O . MET A 1 199 ? 7.839 -2.923 -5.429 1.00 98.25 199 MET A O 1
ATOM 1618 N N . LEU A 1 200 ? 7.798 -1.493 -7.168 1.00 98.12 200 LEU A N 1
ATOM 1619 C CA . LEU A 1 200 ? 8.101 -0.287 -6.404 1.00 98.12 200 LEU A CA 1
ATOM 1620 C C . LEU A 1 200 ? 6.950 0.712 -6.526 1.00 98.12 200 LEU A C 1
ATOM 1622 O O . LEU A 1 200 ? 6.391 0.923 -7.602 1.00 98.12 200 LEU A O 1
ATOM 1626 N N . HIS A 1 201 ? 6.596 1.314 -5.398 1.00 97.25 201 HIS A N 1
ATOM 1627 C CA . HIS A 1 201 ? 5.585 2.361 -5.309 1.00 97.25 201 HIS A CA 1
ATOM 1628 C C . HIS A 1 201 ? 6.230 3.753 -5.304 1.00 97.25 201 HIS A C 1
ATOM 1630 O O . HIS A 1 201 ? 7.360 3.932 -4.835 1.00 97.25 201 HIS A O 1
ATOM 1636 N N . GLY A 1 202 ? 5.480 4.743 -5.797 1.00 95.50 202 GLY A N 1
ATOM 1637 C CA . GLY A 1 202 ? 5.852 6.156 -5.782 1.00 95.50 202 GLY A CA 1
ATOM 1638 C C . GLY A 1 202 ? 6.436 6.674 -7.096 1.00 95.50 202 GLY A C 1
ATOM 1639 O O . GLY A 1 202 ? 7.028 7.753 -7.115 1.00 95.50 202 GLY A O 1
ATOM 1640 N N . TRP A 1 203 ? 6.269 5.954 -8.206 1.00 95.50 203 TRP A N 1
ATOM 1641 C CA . TRP A 1 203 ? 6.742 6.385 -9.524 1.00 95.50 203 TRP A CA 1
ATOM 1642 C C . TRP A 1 203 ? 5.756 7.360 -10.164 1.00 95.50 203 TRP A C 1
ATOM 1644 O O . TRP A 1 203 ? 4.861 6.991 -10.930 1.00 95.50 203 TRP A O 1
ATOM 1654 N N . LYS A 1 204 ? 5.919 8.642 -9.824 1.00 93.50 204 LYS A N 1
ATOM 1655 C CA . LYS A 1 204 ? 4.930 9.678 -10.149 1.00 93.50 204 LYS A CA 1
ATOM 1656 C C . LYS A 1 204 ? 5.080 10.312 -11.538 1.00 93.50 204 LYS A C 1
ATOM 1658 O O . LYS A 1 204 ? 4.134 10.916 -12.050 1.00 93.50 204 LYS A O 1
ATOM 1663 N N . LEU A 1 205 ? 6.253 10.164 -12.144 1.00 94.44 205 LEU A N 1
ATOM 1664 C CA . LEU A 1 205 ? 6.682 10.943 -13.305 1.00 94.44 205 LEU A CA 1
ATOM 1665 C C . LEU A 1 205 ? 6.221 10.361 -14.643 1.00 94.44 205 LEU A C 1
ATOM 1667 O O . LEU A 1 205 ? 5.862 9.183 -14.760 1.00 94.44 205 LEU A O 1
ATOM 1671 N N . GLN A 1 206 ? 6.201 11.223 -15.664 1.00 94.94 206 GLN A N 1
ATOM 1672 C CA . GLN A 1 206 ? 5.858 10.814 -17.027 1.00 94.94 206 GLN A CA 1
ATOM 1673 C C . GLN A 1 206 ? 7.062 10.242 -17.753 1.00 94.94 206 GLN A C 1
ATOM 1675 O O . GLN A 1 206 ? 6.909 9.342 -18.586 1.00 94.94 206 GLN A O 1
ATOM 1680 N N . THR A 1 207 ? 8.241 10.767 -17.429 1.00 95.44 207 THR A N 1
ATOM 1681 C CA . THR A 1 207 ? 9.487 10.430 -18.102 1.00 95.44 207 THR A CA 1
ATOM 1682 C C . THR A 1 207 ? 10.539 10.004 -17.087 1.00 95.44 207 THR A C 1
ATOM 168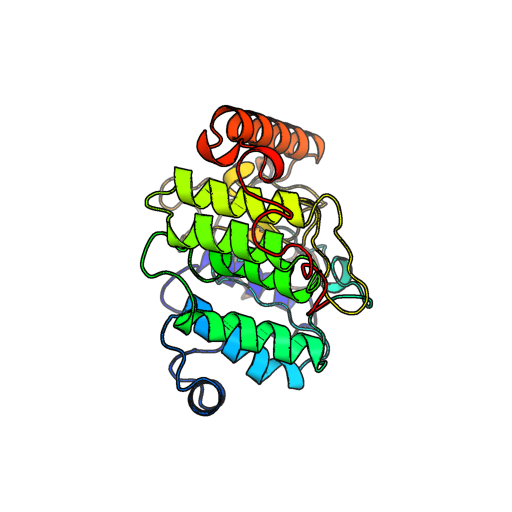4 O O . THR A 1 207 ? 10.666 10.579 -16.009 1.00 95.44 207 THR A O 1
ATOM 1687 N N . VAL A 1 208 ? 11.307 8.978 -17.431 1.00 95.38 208 VAL A N 1
ATOM 1688 C CA . VAL A 1 208 ? 12.504 8.587 -16.685 1.00 95.38 208 VAL A CA 1
ATOM 1689 C C . VAL A 1 208 ? 13.508 9.743 -16.678 1.00 95.38 208 VAL A C 1
ATOM 1691 O O . VAL A 1 208 ? 13.790 10.321 -17.727 1.00 95.38 208 VAL A O 1
ATOM 1694 N N . GLY A 1 209 ? 14.044 10.069 -15.499 1.00 90.56 209 GLY A N 1
ATOM 1695 C CA . GLY A 1 209 ? 15.001 11.164 -15.306 1.00 90.56 209 GLY A CA 1
ATOM 1696 C C . GLY A 1 209 ? 14.383 12.566 -15.232 1.00 90.56 209 GLY A C 1
ATOM 1697 O O . GLY A 1 209 ? 15.120 13.538 -15.097 1.00 90.56 209 GLY A O 1
ATOM 1698 N N . GLU A 1 210 ? 13.055 12.691 -15.315 1.00 93.44 210 GLU A N 1
ATOM 1699 C CA . GLU A 1 210 ? 12.349 13.937 -14.987 1.00 93.44 210 GLU A CA 1
ATOM 1700 C C . GLU A 1 210 ? 12.611 14.314 -13.515 1.00 93.44 210 GLU A C 1
ATOM 1702 O O . GLU A 1 210 ? 12.781 13.428 -12.68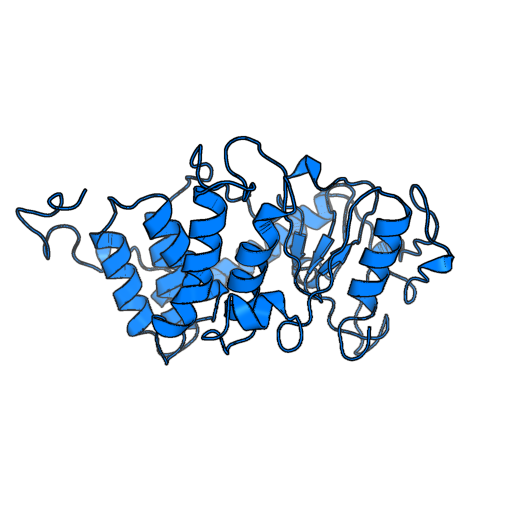1 1.00 93.44 210 GLU A O 1
ATOM 1707 N N . ASP A 1 211 ? 12.693 15.609 -13.199 1.00 91.19 211 ASP A N 1
ATOM 1708 C CA . ASP A 1 211 ? 12.943 16.130 -11.841 1.00 91.19 211 ASP A CA 1
ATOM 1709 C C . ASP A 1 211 ? 14.130 15.479 -11.093 1.00 91.19 211 ASP A C 1
ATOM 1711 O O . ASP A 1 211 ? 14.062 15.235 -9.888 1.00 91.19 211 ASP A O 1
ATOM 1715 N N . ASP A 1 212 ? 15.216 15.173 -11.814 1.00 90.31 212 ASP A N 1
ATOM 1716 C CA . ASP A 1 212 ? 16.416 14.497 -11.292 1.00 90.31 212 ASP A CA 1
ATOM 1717 C C . ASP A 1 212 ? 16.125 13.131 -10.631 1.00 90.31 212 ASP A C 1
ATOM 1719 O O . ASP A 1 212 ? 16.904 12.625 -9.818 1.00 90.31 212 ASP A O 1
ATOM 1723 N N . TRP A 1 213 ? 15.001 12.498 -10.982 1.00 92.75 213 TRP A N 1
ATOM 1724 C CA . TRP A 1 213 ? 14.620 11.202 -10.440 1.00 92.75 213 TRP A CA 1
ATOM 1725 C C . TRP A 1 213 ? 15.561 10.091 -10.905 1.00 92.75 213 TRP A C 1
ATOM 1727 O O . TRP A 1 213 ? 15.615 9.728 -12.085 1.00 92.75 213 TRP A O 1
ATOM 1737 N N . GLU A 1 214 ? 16.249 9.475 -9.945 1.00 91.81 214 GLU A N 1
ATOM 1738 C CA . GLU A 1 214 ? 17.111 8.325 -10.190 1.00 91.81 214 GLU A CA 1
ATOM 1739 C C . GLU A 1 214 ? 16.320 7.007 -10.347 1.00 91.81 214 GLU A C 1
ATOM 1741 O O . GLU A 1 214 ? 16.368 6.120 -9.490 1.00 91.81 214 GLU A O 1
ATOM 1746 N N . SER A 1 215 ? 15.616 6.877 -11.469 1.00 95.06 215 SER A N 1
ATOM 1747 C CA . SER A 1 215 ? 14.839 5.694 -11.873 1.00 95.06 215 SER A CA 1
ATOM 1748 C C . SER A 1 215 ? 15.657 4.386 -11.892 1.00 95.06 215 SER A C 1
ATOM 1750 O O . SER A 1 215 ? 16.876 4.429 -12.077 1.00 95.06 215 SER A O 1
ATOM 1752 N N . PRO A 1 216 ? 15.021 3.198 -11.790 1.00 97.50 216 PRO A N 1
ATOM 1753 C CA . PRO A 1 216 ? 15.701 1.929 -12.058 1.00 97.50 216 PRO A CA 1
ATOM 1754 C C . PRO A 1 216 ? 15.943 1.663 -13.552 1.00 97.50 216 PRO A C 1
ATOM 1756 O O . PRO A 1 216 ? 16.692 0.742 -13.880 1.00 97.50 216 PRO A O 1
ATOM 1759 N N . PHE A 1 217 ? 15.324 2.427 -14.459 1.00 97.81 217 PHE A N 1
ATOM 1760 C CA . PHE A 1 217 ? 15.429 2.240 -15.910 1.00 97.81 217 PHE A CA 1
ATOM 1761 C C . PHE A 1 217 ? 16.250 3.343 -16.571 1.00 97.81 217 PHE A C 1
ATOM 1763 O O . PHE A 1 217 ? 16.300 4.467 -16.081 1.00 97.81 217 PHE A O 1
ATOM 1770 N N . LYS A 1 218 ? 16.872 3.040 -17.717 1.00 96.62 218 LYS A N 1
ATOM 1771 C CA . LYS A 1 218 ? 17.631 4.039 -18.496 1.00 96.62 218 LYS A CA 1
ATOM 1772 C C . LYS A 1 218 ? 16.729 5.041 -19.216 1.00 96.62 218 LYS A C 1
ATOM 1774 O O . LYS A 1 218 ? 17.142 6.160 -19.500 1.00 96.62 218 LYS A O 1
ATOM 1779 N N . GLN A 1 219 ? 15.522 4.607 -19.559 1.00 96.44 219 GLN A N 1
ATOM 1780 C CA . GLN A 1 219 ? 14.501 5.369 -20.268 1.00 96.44 219 GLN A CA 1
ATOM 1781 C C . GLN A 1 219 ? 13.133 4.732 -20.011 1.00 96.44 219 GLN A C 1
ATOM 1783 O O . GLN A 1 219 ? 13.049 3.627 -19.472 1.00 96.44 219 GLN A O 1
ATOM 1788 N N . ASN A 1 220 ? 12.057 5.400 -20.426 1.00 97.19 220 ASN A N 1
ATOM 1789 C CA . ASN A 1 220 ? 10.725 4.805 -20.405 1.00 97.19 220 ASN A CA 1
ATOM 1790 C C . ASN A 1 220 ? 10.713 3.457 -21.133 1.00 97.19 220 ASN A C 1
ATOM 1792 O O . ASN A 1 220 ? 11.221 3.340 -22.252 1.00 97.19 220 ASN A O 1
ATOM 1796 N N . LEU A 1 221 ? 10.074 2.463 -20.520 1.00 97.31 221 LEU A N 1
ATOM 1797 C CA . LEU A 1 221 ? 9.863 1.172 -21.156 1.00 97.31 221 LEU A CA 1
ATOM 1798 C C . LEU A 1 221 ? 8.940 1.320 -22.371 1.00 97.31 221 LEU A C 1
ATOM 1800 O O . LEU A 1 221 ? 8.020 2.143 -22.396 1.00 97.31 221 LEU A O 1
ATOM 1804 N N . ASP A 1 222 ? 9.197 0.496 -23.383 1.00 96.69 222 ASP A N 1
ATOM 1805 C CA . ASP A 1 222 ? 8.389 0.391 -24.593 1.00 96.69 222 ASP A CA 1
ATOM 1806 C C . ASP A 1 222 ? 7.631 -0.944 -24.557 1.00 96.69 222 ASP A C 1
ATOM 1808 O O . ASP A 1 222 ? 8.221 -1.983 -24.877 1.00 96.69 222 ASP A O 1
ATOM 1812 N N . PRO A 1 223 ? 6.330 -0.944 -24.195 1.00 96.06 223 PRO A N 1
ATOM 1813 C CA . PRO A 1 223 ? 5.535 -2.166 -24.081 1.00 96.06 223 PRO A CA 1
ATOM 1814 C C . PRO A 1 223 ? 5.483 -3.013 -25.358 1.00 96.06 223 PRO A C 1
ATOM 1816 O O . PRO A 1 223 ? 5.147 -4.195 -25.290 1.00 96.06 223 PRO A O 1
ATOM 1819 N N . THR A 1 224 ? 5.812 -2.450 -26.529 1.00 96.56 224 THR A N 1
ATOM 1820 C CA . THR A 1 224 ? 5.861 -3.201 -27.796 1.00 96.56 224 THR A CA 1
ATOM 1821 C C . THR A 1 224 ? 7.085 -4.111 -27.915 1.00 96.56 224 THR A C 1
ATOM 1823 O O . THR A 1 224 ? 7.072 -5.050 -28.708 1.00 96.56 224 THR A O 1
ATOM 1826 N N . LYS A 1 225 ? 8.128 -3.863 -27.114 1.00 96.75 225 LYS A N 1
ATOM 1827 C CA . LYS A 1 225 ? 9.354 -4.677 -27.043 1.00 96.75 225 LYS A CA 1
ATOM 1828 C C . LYS A 1 225 ? 9.310 -5.717 -25.924 1.00 96.75 225 LYS A C 1
ATOM 1830 O O . LYS A 1 225 ? 10.229 -6.527 -25.813 1.00 96.75 225 LYS A O 1
ATOM 1835 N N . CYS A 1 226 ? 8.275 -5.666 -25.092 1.00 96.62 226 CYS A N 1
ATOM 1836 C CA . CYS A 1 226 ? 8.115 -6.543 -23.947 1.00 96.62 226 CYS A CA 1
ATOM 1837 C C . CYS A 1 226 ? 7.521 -7.898 -24.336 1.00 96.62 226 CYS A C 1
ATOM 1839 O O . CYS A 1 226 ? 6.795 -8.021 -25.323 1.00 96.62 226 CYS A O 1
ATOM 1841 N N . GLY A 1 227 ? 7.826 -8.923 -23.544 1.00 91.25 227 GLY A N 1
ATOM 1842 C CA . GLY A 1 227 ? 7.376 -10.290 -23.780 1.00 91.25 227 GLY A CA 1
ATOM 1843 C C . GLY A 1 227 ? 7.720 -11.204 -22.611 1.00 91.25 227 GLY A C 1
ATOM 1844 O O . GLY A 1 227 ? 7.892 -10.749 -21.485 1.00 91.25 227 GLY A O 1
ATOM 1845 N N . THR A 1 228 ? 7.834 -12.501 -22.878 1.00 89.00 228 THR A N 1
ATOM 1846 C CA . THR A 1 228 ? 8.201 -13.497 -21.864 1.00 89.00 228 THR A CA 1
ATOM 1847 C C . THR A 1 228 ? 9.594 -13.236 -21.283 1.00 89.00 228 THR A C 1
ATOM 1849 O O . THR A 1 228 ? 10.546 -13.004 -22.032 1.00 89.00 228 THR A O 1
ATOM 1852 N N . GLY A 1 229 ? 9.739 -13.353 -19.962 1.00 88.69 229 GLY A N 1
ATOM 1853 C CA . GLY A 1 229 ? 11.014 -13.155 -19.267 1.00 88.69 229 GLY A CA 1
ATOM 1854 C C . GLY A 1 229 ? 11.457 -11.688 -19.248 1.00 88.69 229 GLY A C 1
ATOM 1855 O O . GLY A 1 229 ? 10.657 -10.791 -19.010 1.00 88.69 229 GLY A O 1
ATOM 1856 N N . LEU A 1 230 ? 12.746 -11.440 -19.505 1.00 93.81 230 LEU A N 1
ATOM 1857 C CA . LEU A 1 230 ? 13.366 -10.107 -19.401 1.00 93.81 230 LEU A CA 1
ATOM 1858 C C . LEU A 1 230 ? 13.317 -9.293 -20.707 1.00 93.81 230 LEU A C 1
ATOM 1860 O O . LEU A 1 230 ? 13.996 -8.276 -20.834 1.00 93.81 230 LEU A O 1
ATOM 1864 N N . SER A 1 231 ? 12.548 -9.725 -21.711 1.00 95.06 231 SER A N 1
ATOM 1865 C CA . SER A 1 231 ? 12.437 -8.999 -22.983 1.00 95.06 231 SER A CA 1
ATOM 1866 C C . SER A 1 231 ? 11.845 -7.601 -22.789 1.00 95.06 231 SER A C 1
ATOM 1868 O O . SER A 1 231 ? 10.808 -7.456 -22.152 1.00 95.06 231 SER A O 1
ATOM 1870 N N . GLY A 1 232 ? 12.493 -6.583 -23.364 1.00 94.94 232 GLY A N 1
ATOM 1871 C CA . GLY A 1 232 ? 12.026 -5.190 -23.345 1.00 94.94 232 GLY A CA 1
ATOM 1872 C C . GLY A 1 232 ? 12.397 -4.393 -22.092 1.00 94.94 232 GLY A C 1
ATOM 1873 O O . GLY A 1 232 ? 12.239 -3.173 -22.092 1.00 94.94 232 GLY A O 1
ATOM 1874 N N . TRP A 1 233 ? 12.935 -5.050 -21.067 1.00 97.25 233 TRP A N 1
ATOM 1875 C CA . TRP A 1 233 ? 13.369 -4.410 -19.832 1.00 97.25 233 TRP A CA 1
ATOM 1876 C C . TRP A 1 233 ? 14.774 -3.812 -19.975 1.00 97.25 233 TRP A C 1
ATOM 1878 O O . TRP A 1 233 ? 15.710 -4.497 -20.389 1.00 97.25 233 TRP A O 1
ATOM 1888 N N . ASP A 1 234 ? 14.928 -2.529 -19.636 1.00 95.62 234 ASP A N 1
ATOM 1889 C CA . ASP A 1 234 ? 16.181 -1.779 -19.805 1.00 95.62 234 ASP A CA 1
ATOM 1890 C C . ASP A 1 234 ? 16.594 -1.071 -18.507 1.00 95.62 234 ASP A C 1
ATOM 1892 O O . ASP A 1 234 ? 16.414 0.138 -18.327 1.00 95.62 234 ASP A O 1
ATOM 1896 N N . TRP A 1 235 ? 17.121 -1.862 -17.572 1.00 97.56 235 TRP A N 1
ATOM 1897 C CA . TRP A 1 235 ? 17.576 -1.382 -16.269 1.00 97.56 235 TRP A CA 1
ATOM 1898 C C . TRP A 1 235 ? 18.900 -0.615 -16.335 1.00 97.56 235 TRP A C 1
ATOM 1900 O O . TRP A 1 235 ? 19.773 -0.883 -17.169 1.00 97.56 235 TRP A O 1
ATOM 1910 N N . ILE A 1 236 ? 19.077 0.290 -15.375 1.00 97.50 236 ILE A N 1
ATOM 1911 C CA . ILE A 1 236 ? 20.379 0.819 -14.968 1.00 97.50 236 ILE A CA 1
ATOM 1912 C C . ILE A 1 236 ? 21.066 -0.263 -14.116 1.00 97.50 236 ILE A C 1
ATOM 1914 O O . ILE A 1 236 ? 20.532 -0.604 -13.056 1.00 97.50 236 ILE A O 1
ATOM 1918 N N . PRO A 1 237 ? 22.216 -0.824 -14.539 1.00 96.69 237 PRO A N 1
ATOM 1919 C CA . PRO A 1 237 ? 22.869 -1.925 -13.824 1.00 96.69 237 PRO A CA 1
ATOM 1920 C C . PRO A 1 237 ? 23.145 -1.632 -12.345 1.00 96.69 237 PRO A C 1
ATOM 1922 O O . PRO A 1 237 ? 23.002 -2.510 -11.506 1.00 96.69 237 PRO A O 1
ATOM 1925 N N . GLU A 1 238 ? 23.473 -0.387 -12.005 1.00 97.38 238 GLU A N 1
ATOM 1926 C CA . GLU A 1 238 ? 23.798 0.050 -10.643 1.00 97.38 238 GLU A CA 1
ATOM 1927 C C . GLU A 1 238 ? 22.576 0.104 -9.711 1.00 97.38 238 GLU A C 1
ATOM 1929 O O . GLU A 1 238 ? 22.732 0.183 -8.491 1.00 97.38 238 GLU A O 1
ATOM 1934 N N . LYS A 1 239 ? 21.358 0.071 -10.269 1.00 97.88 239 LYS A N 1
ATOM 1935 C CA . LYS A 1 239 ? 20.107 0.033 -9.500 1.00 97.88 239 LYS A CA 1
ATOM 1936 C C . LYS A 1 239 ? 19.721 -1.393 -9.109 1.00 97.88 239 LYS A C 1
ATOM 1938 O O . LYS A 1 239 ? 19.011 -1.555 -8.123 1.00 97.88 239 LYS A O 1
ATOM 1943 N N . HIS A 1 240 ? 20.216 -2.413 -9.812 1.00 98.25 240 HIS A N 1
ATOM 1944 C CA . HIS A 1 240 ? 20.078 -3.810 -9.394 1.00 98.25 240 HIS A CA 1
ATOM 1945 C C . HIS A 1 240 ? 21.230 -4.179 -8.455 1.00 98.25 240 HIS A C 1
ATOM 1947 O O . HIS A 1 240 ? 22.395 -4.222 -8.846 1.00 98.25 240 HIS A O 1
ATOM 1953 N N . VAL A 1 241 ? 20.914 -4.400 -7.182 1.00 98.56 241 VAL A N 1
ATOM 1954 C CA . VAL A 1 241 ? 21.897 -4.585 -6.110 1.00 98.56 241 VAL A CA 1
ATOM 1955 C C . VAL A 1 241 ? 21.654 -5.878 -5.337 1.00 98.56 241 VAL A C 1
ATOM 1957 O O . VAL A 1 241 ? 20.571 -6.460 -5.349 1.00 98.56 241 VAL A O 1
ATOM 1960 N N . ASN A 1 242 ? 22.668 -6.318 -4.590 1.00 98.44 242 ASN A N 1
ATOM 1961 C CA . ASN A 1 242 ? 22.516 -7.439 -3.665 1.00 98.44 242 ASN A CA 1
ATOM 1962 C C . ASN A 1 242 ? 21.505 -7.110 -2.556 1.00 98.44 242 ASN A C 1
ATOM 1964 O O . ASN A 1 242 ? 21.490 -5.998 -2.024 1.00 98.44 242 ASN A O 1
ATOM 1968 N N . ALA A 1 243 ? 20.760 -8.119 -2.097 1.00 98.19 243 ALA A N 1
ATOM 1969 C CA . ALA A 1 243 ? 19.801 -7.977 -0.997 1.00 98.19 243 ALA A CA 1
ATOM 1970 C C . ALA A 1 243 ? 20.424 -7.427 0.307 1.00 98.19 243 ALA A C 1
ATOM 1972 O O . ALA A 1 243 ? 19.725 -6.848 1.137 1.00 98.19 243 ALA A O 1
ATOM 1973 N N . SER A 1 244 ? 21.743 -7.570 0.503 1.00 98.31 244 SER A N 1
ATOM 1974 C CA . SER A 1 244 ? 22.451 -6.958 1.636 1.00 98.31 244 SER A CA 1
ATOM 1975 C C . SER A 1 244 ? 22.417 -5.430 1.607 1.00 98.31 244 SER A C 1
ATOM 1977 O O . SER A 1 244 ? 22.256 -4.833 2.666 1.00 98.31 244 SER A O 1
ATOM 1979 N N . VAL A 1 245 ? 22.508 -4.815 0.422 1.00 98.38 245 VAL A N 1
ATOM 1980 C CA . VAL A 1 245 ? 22.439 -3.354 0.247 1.00 98.38 245 VAL A CA 1
ATOM 1981 C C . VAL A 1 245 ? 21.043 -2.858 0.609 1.00 98.38 245 VAL A C 1
ATOM 1983 O O . VAL A 1 245 ? 20.905 -1.959 1.433 1.00 98.38 245 VAL A O 1
ATOM 1986 N N . ILE A 1 246 ? 20.005 -3.522 0.086 1.00 98.19 246 ILE A N 1
ATOM 1987 C CA . ILE A 1 246 ? 18.605 -3.216 0.418 1.00 98.19 246 ILE A CA 1
ATOM 1988 C C . ILE A 1 246 ? 18.370 -3.327 1.930 1.00 98.19 246 ILE A C 1
ATOM 1990 O O . ILE A 1 246 ? 17.796 -2.430 2.541 1.00 98.19 246 ILE A O 1
ATOM 1994 N N . ARG A 1 247 ? 18.871 -4.389 2.572 1.00 97.81 247 ARG A N 1
ATOM 1995 C CA . ARG A 1 247 ? 18.756 -4.574 4.027 1.00 97.81 247 ARG A CA 1
ATOM 1996 C C . ARG A 1 247 ? 19.434 -3.455 4.824 1.00 97.81 247 ARG A C 1
ATOM 1998 O O . ARG A 1 247 ? 18.901 -3.045 5.852 1.00 97.81 247 ARG A O 1
ATOM 2005 N N . GLU A 1 248 ? 20.605 -2.991 4.397 1.00 98.25 248 GLU A N 1
ATOM 2006 C CA . GLU A 1 248 ? 21.333 -1.908 5.069 1.00 98.25 248 GLU A CA 1
ATOM 2007 C C . GLU A 1 248 ? 20.592 -0.570 4.973 1.00 98.25 248 GLU A C 1
ATOM 2009 O O . GLU A 1 248 ? 20.462 0.122 5.987 1.00 98.25 248 GLU A O 1
ATOM 2014 N N . GLU A 1 249 ? 20.048 -0.244 3.799 1.00 97.62 249 GLU A N 1
ATOM 2015 C CA . GLU A 1 249 ? 19.262 0.975 3.574 1.00 97.62 249 GLU A CA 1
ATOM 2016 C C . GLU A 1 249 ? 17.933 0.948 4.332 1.00 97.62 249 GLU A C 1
ATOM 2018 O O . GLU A 1 249 ? 17.608 1.908 5.033 1.00 97.62 249 GLU A O 1
ATOM 2023 N N . LEU A 1 250 ? 17.219 -0.185 4.311 1.00 97.25 250 LEU A N 1
ATOM 2024 C CA . LEU A 1 250 ? 16.017 -0.383 5.125 1.00 97.25 250 LEU A CA 1
ATOM 2025 C C . LEU A 1 250 ? 16.320 -0.196 6.616 1.00 97.25 250 LEU A C 1
ATOM 2027 O O . LEU A 1 250 ? 15.615 0.544 7.297 1.00 97.25 250 LEU A O 1
ATOM 2031 N N . ALA A 1 251 ? 17.396 -0.801 7.127 1.00 97.88 251 ALA A N 1
ATOM 2032 C CA . ALA A 1 251 ? 17.770 -0.665 8.533 1.00 97.88 251 ALA A CA 1
ATOM 2033 C C . ALA A 1 251 ? 18.175 0.776 8.895 1.00 97.88 251 ALA A C 1
ATOM 2035 O O . ALA A 1 251 ? 17.926 1.229 10.014 1.00 97.88 251 ALA A O 1
ATOM 2036 N N . ALA A 1 252 ? 18.817 1.504 7.978 1.00 97.56 252 ALA A N 1
ATOM 2037 C CA . ALA A 1 252 ? 19.138 2.916 8.167 1.00 97.56 252 ALA A CA 1
ATOM 2038 C C . ALA A 1 252 ? 17.870 3.778 8.220 1.00 97.56 252 ALA A C 1
ATOM 2040 O O . ALA A 1 252 ? 17.729 4.594 9.135 1.00 97.56 252 ALA A O 1
ATOM 2041 N N . PHE A 1 253 ? 16.927 3.542 7.306 1.00 96.69 253 PHE A N 1
ATOM 2042 C CA . PHE A 1 253 ? 15.635 4.216 7.299 1.00 96.69 253 PHE A CA 1
ATOM 2043 C C . PHE A 1 253 ? 14.832 3.916 8.570 1.00 96.69 253 PHE A C 1
ATOM 2045 O O . PHE A 1 253 ? 14.314 4.837 9.190 1.00 96.69 253 PHE A O 1
ATOM 2052 N N . GLU A 1 254 ? 14.780 2.660 9.020 1.00 96.19 254 GLU A N 1
ATOM 2053 C CA . GLU A 1 254 ? 14.096 2.274 10.261 1.00 96.19 254 GLU A CA 1
ATOM 2054 C C . GLU A 1 254 ? 14.668 2.986 11.493 1.00 96.19 254 GLU A C 1
ATOM 2056 O O . GLU A 1 254 ? 13.899 3.462 12.332 1.00 96.19 254 GLU A O 1
ATOM 2061 N N . ARG A 1 255 ? 16.001 3.111 11.595 1.00 97.38 255 ARG A N 1
ATOM 2062 C CA . ARG A 1 255 ? 16.647 3.876 12.675 1.00 97.38 255 ARG A CA 1
ATOM 2063 C C . ARG A 1 255 ? 16.269 5.352 12.618 1.00 97.38 255 ARG A C 1
ATOM 2065 O O . ARG A 1 255 ? 15.814 5.894 13.622 1.00 97.38 255 ARG A O 1
ATOM 2072 N N . SER A 1 256 ? 16.391 5.972 11.445 1.00 96.81 256 SER A N 1
ATOM 2073 C CA . SER A 1 256 ? 16.049 7.385 11.251 1.00 96.81 256 SER A CA 1
ATOM 2074 C C . SER A 1 256 ? 14.571 7.663 11.548 1.00 96.81 256 SER A C 1
ATOM 2076 O O . SER A 1 256 ? 14.246 8.599 12.281 1.00 96.81 256 SER A O 1
ATOM 2078 N N . ALA A 1 257 ? 13.671 6.808 11.057 1.00 94.38 257 ALA A N 1
ATOM 2079 C CA . ALA A 1 257 ? 12.243 6.886 11.332 1.00 94.38 257 ALA A CA 1
ATOM 2080 C C . ALA A 1 257 ? 11.949 6.732 12.830 1.00 94.38 257 ALA A C 1
ATOM 2082 O O . ALA A 1 257 ? 11.112 7.453 13.356 1.00 94.38 257 ALA A O 1
ATOM 2083 N N . GLY A 1 258 ? 12.655 5.844 13.540 1.00 94.75 258 GLY A N 1
ATOM 2084 C CA . GLY A 1 258 ? 12.538 5.706 14.994 1.00 94.75 258 GLY A CA 1
ATOM 2085 C C . GLY A 1 258 ? 12.996 6.951 15.763 1.00 94.75 258 GLY A C 1
ATOM 2086 O O . GLY A 1 258 ? 12.307 7.405 16.677 1.00 94.75 258 GLY A O 1
ATOM 2087 N N . GLU A 1 259 ? 14.129 7.540 15.377 1.00 95.69 259 GLU A N 1
ATOM 2088 C CA . GLU A 1 259 ? 14.683 8.753 15.997 1.00 95.69 259 GLU A CA 1
ATOM 2089 C C . GLU A 1 259 ? 13.781 9.974 15.801 1.00 95.69 259 GLU A C 1
ATOM 2091 O O . GLU A 1 259 ? 13.608 10.773 16.727 1.00 95.69 259 GLU A O 1
ATOM 2096 N N . THR A 1 260 ? 13.167 10.082 14.623 1.00 95.75 260 THR A N 1
ATOM 2097 C CA . THR A 1 260 ? 12.296 11.196 14.222 1.00 95.75 260 THR A CA 1
ATOM 2098 C C . THR A 1 260 ? 10.810 10.935 14.466 1.00 95.75 260 THR A C 1
ATOM 2100 O O . THR A 1 260 ? 9.999 11.834 14.260 1.00 95.75 260 THR A O 1
ATOM 2103 N N . HIS A 1 261 ? 10.436 9.746 14.962 1.00 96.19 261 HIS A N 1
ATOM 2104 C CA . HIS A 1 261 ? 9.032 9.376 15.168 1.00 96.19 261 HIS A CA 1
ATOM 2105 C C . HIS A 1 261 ? 8.334 10.379 16.100 1.00 96.19 261 HIS A C 1
ATOM 2107 O O . HIS A 1 261 ? 8.905 10.686 17.151 1.00 96.19 261 HIS A O 1
ATOM 2113 N N . PRO A 1 262 ? 7.122 10.871 15.799 1.00 97.25 262 PRO A N 1
ATOM 2114 C CA . PRO A 1 262 ? 6.462 11.880 16.625 1.00 97.25 262 PRO A CA 1
ATOM 2115 C C . PRO A 1 262 ? 6.383 11.510 18.107 1.00 97.25 262 PRO A C 1
ATOM 2117 O O . PRO A 1 262 ? 6.075 10.368 18.446 1.00 97.25 262 PRO A O 1
ATOM 2120 N N . LYS A 1 263 ? 6.643 12.470 19.007 1.00 95.50 263 LYS A N 1
ATOM 2121 C CA . LYS A 1 263 ? 6.633 12.213 20.462 1.00 95.50 263 LYS A CA 1
ATOM 2122 C C . LYS A 1 263 ? 5.298 11.637 20.961 1.00 95.50 263 LYS A C 1
ATOM 2124 O O . LYS A 1 263 ? 5.367 10.611 21.632 1.00 95.50 263 LYS A O 1
ATOM 2129 N N . PRO A 1 264 ? 4.119 12.191 20.594 1.00 95.00 264 PRO A N 1
ATOM 2130 C CA . PRO A 1 264 ? 2.829 11.623 21.007 1.00 95.00 264 PRO A CA 1
ATOM 2131 C C . PRO A 1 264 ? 2.634 10.171 20.547 1.00 95.00 264 PRO A C 1
ATOM 2133 O O . PRO A 1 264 ? 1.907 9.400 21.161 1.00 95.00 264 PRO A O 1
ATOM 2136 N N . ALA A 1 265 ? 3.312 9.770 19.470 1.00 96.00 265 ALA A N 1
ATOM 2137 C CA . ALA A 1 265 ? 3.225 8.434 18.903 1.00 96.00 265 ALA A CA 1
ATOM 2138 C C . ALA A 1 265 ? 4.143 7.398 19.565 1.00 96.00 265 ALA A C 1
ATOM 2140 O O . ALA A 1 265 ? 4.172 6.247 19.119 1.00 96.00 265 ALA A O 1
ATOM 2141 N N . ARG A 1 266 ? 4.902 7.787 20.595 1.00 94.94 266 ARG A N 1
ATOM 2142 C CA . ARG A 1 266 ? 5.775 6.893 21.374 1.00 94.94 266 ARG A CA 1
ATOM 2143 C C . ARG A 1 266 ? 5.141 6.441 22.690 1.00 94.94 266 ARG A C 1
ATOM 2145 O O . ARG A 1 266 ? 5.703 5.566 23.343 1.00 94.94 266 ARG A O 1
ATOM 2152 N N . ASP A 1 267 ? 4.004 7.018 23.064 1.00 93.44 267 ASP A N 1
ATOM 2153 C CA . ASP A 1 267 ? 3.314 6.677 24.301 1.00 93.44 267 ASP A CA 1
ATOM 2154 C C . ASP A 1 267 ? 2.712 5.268 24.237 1.00 93.44 267 ASP A C 1
ATOM 2156 O O . ASP A 1 267 ? 2.234 4.804 23.194 1.00 93.44 267 ASP A O 1
ATOM 2160 N N . LEU A 1 268 ? 2.739 4.579 25.379 1.00 93.44 268 LEU A N 1
ATOM 2161 C CA . LEU A 1 268 ? 2.113 3.272 25.541 1.00 93.44 268 LEU A CA 1
ATOM 2162 C C . LEU A 1 268 ? 0.642 3.473 25.884 1.00 93.44 268 LEU A C 1
ATOM 2164 O O . LEU A 1 268 ? 0.323 4.037 26.930 1.00 93.44 268 LEU A O 1
ATOM 2168 N N . MET A 1 269 ? -0.246 3.002 25.013 1.00 89.44 269 MET A N 1
ATOM 2169 C CA . MET A 1 269 ? -1.678 3.301 25.097 1.00 89.44 269 MET A CA 1
ATOM 2170 C C . MET A 1 269 ? -2.302 2.825 26.419 1.00 89.44 269 MET A C 1
ATOM 2172 O O . MET A 1 269 ? -3.038 3.573 27.057 1.00 89.44 269 MET A O 1
ATOM 2176 N N . TYR A 1 270 ? -1.924 1.640 26.900 1.00 87.38 270 TYR A N 1
ATOM 2177 C CA . TYR A 1 270 ? -2.407 1.096 28.175 1.00 87.38 270 TYR A CA 1
ATOM 2178 C C . TYR A 1 270 ? -1.868 1.830 29.421 1.00 87.38 270 TYR A C 1
ATOM 2180 O O . TYR A 1 270 ? -2.267 1.515 30.540 1.00 87.38 270 TYR A O 1
ATOM 2188 N N . LEU A 1 271 ? -0.938 2.782 29.259 1.00 92.44 271 LEU A N 1
ATOM 2189 C CA . LEU A 1 271 ? -0.477 3.667 30.336 1.00 92.44 271 LEU A CA 1
ATOM 2190 C C . LEU A 1 271 ? -1.119 5.057 30.281 1.00 92.44 271 LEU A C 1
ATOM 2192 O O . LEU A 1 271 ? -1.064 5.782 31.273 1.00 92.44 271 LEU A O 1
ATOM 2196 N N . THR A 1 272 ? -1.685 5.452 29.139 1.00 91.44 272 THR A N 1
ATOM 2197 C CA . THR A 1 272 ? -2.200 6.811 28.918 1.00 91.44 272 THR A CA 1
ATOM 2198 C C . THR A 1 272 ? -3.718 6.893 28.862 1.00 91.44 272 THR A C 1
ATOM 2200 O O . THR A 1 272 ? -4.258 7.985 29.033 1.00 91.44 272 THR A O 1
ATOM 2203 N N . MET A 1 273 ? -4.412 5.771 28.664 1.00 91.31 273 MET A N 1
ATOM 2204 C CA . MET A 1 273 ? -5.869 5.725 28.568 1.00 91.31 273 MET A CA 1
ATOM 2205 C C . MET A 1 273 ? -6.471 4.681 29.515 1.00 91.31 273 MET A C 1
ATOM 2207 O O . MET A 1 273 ? -5.805 3.699 29.853 1.00 91.31 273 MET A O 1
ATOM 2211 N N . PRO A 1 274 ? -7.725 4.873 29.963 1.00 88.12 274 PRO A N 1
ATOM 2212 C CA . PRO A 1 274 ? -8.422 3.870 30.748 1.00 88.12 274 PRO A CA 1
ATOM 2213 C C . PRO A 1 274 ? -8.633 2.602 29.921 1.00 88.12 274 PRO A C 1
ATOM 2215 O O . PRO A 1 274 ? -9.156 2.657 28.811 1.00 88.12 274 PRO A O 1
ATOM 2218 N N . ASP A 1 275 ? -8.253 1.472 30.503 1.00 84.56 275 ASP A N 1
ATOM 2219 C CA . ASP A 1 275 ? -8.603 0.147 30.001 1.00 84.56 275 ASP A CA 1
ATOM 2220 C C . ASP A 1 275 ? -10.000 -0.223 30.534 1.00 84.56 275 ASP A C 1
ATOM 2222 O O . ASP A 1 275 ? -11.019 0.101 29.945 1.00 84.56 275 ASP A O 1
ATOM 2226 N N . VAL A 1 276 ? -10.098 -0.706 31.770 1.00 89.56 276 VAL A N 1
ATOM 2227 C CA . VAL A 1 276 ? -11.392 -1.124 32.348 1.00 89.56 276 VAL A CA 1
ATOM 2228 C C . VAL A 1 276 ? -12.257 0.010 32.913 1.00 89.56 276 VAL A C 1
ATOM 2230 O O . VAL A 1 276 ? -13.433 -0.188 33.220 1.00 89.56 276 VAL A O 1
ATOM 2233 N N . GLY A 1 277 ? -11.687 1.201 33.113 1.00 89.12 277 GLY A N 1
ATOM 2234 C CA . GLY A 1 277 ? -12.324 2.273 33.891 1.00 89.12 277 GLY A CA 1
ATOM 2235 C C . GLY A 1 277 ? -13.611 2.836 33.278 1.00 89.12 277 GLY A C 1
ATOM 2236 O O . GLY A 1 277 ? -14.440 3.374 34.008 1.00 89.12 277 GLY A O 1
ATOM 2237 N N . ILE A 1 278 ? -13.780 2.704 31.961 1.00 86.69 278 ILE A N 1
ATOM 2238 C CA . ILE A 1 278 ? -14.936 3.224 31.215 1.00 86.69 278 ILE A CA 1
ATOM 2239 C C . ILE A 1 278 ? -16.090 2.212 31.207 1.00 86.69 278 ILE A C 1
ATOM 2241 O O . ILE A 1 278 ? -17.254 2.596 31.312 1.00 86.69 278 ILE A O 1
ATOM 2245 N N . CYS A 1 279 ? -15.772 0.922 31.125 1.00 86.06 279 CYS A N 1
ATOM 2246 C CA . CYS A 1 279 ? -16.744 -0.134 30.860 1.00 86.06 279 CYS A CA 1
ATOM 2247 C C . CYS A 1 279 ? -17.087 -1.012 32.076 1.00 86.06 279 CYS A C 1
ATOM 2249 O O . CYS A 1 279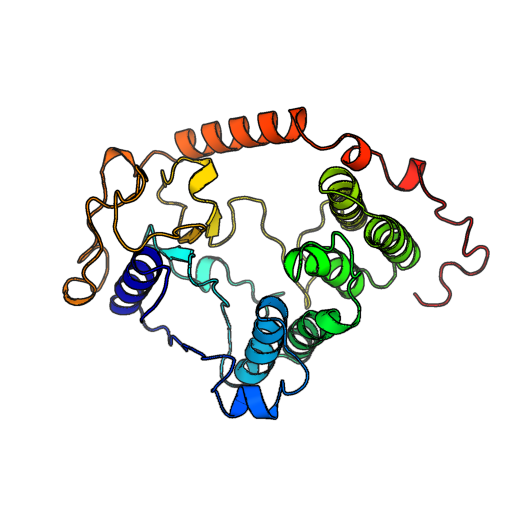 ? -18.049 -1.781 32.021 1.00 86.06 279 CYS A O 1
ATOM 2251 N N . TYR A 1 280 ? -16.344 -0.922 33.187 1.00 90.69 280 TYR A N 1
ATOM 2252 C CA . TYR A 1 280 ? -16.556 -1.773 34.363 1.00 90.69 280 TYR A CA 1
ATOM 2253 C C . TYR A 1 280 ? -17.987 -1.657 34.940 1.00 90.69 280 TYR A C 1
ATOM 2255 O O . TYR A 1 280 ? -18.490 -0.545 35.120 1.00 90.69 280 TYR A O 1
ATOM 2263 N N . PRO A 1 281 ? -18.644 -2.778 35.316 1.00 91.75 281 PRO A N 1
ATOM 2264 C CA . PRO A 1 281 ? -18.161 -4.168 35.295 1.00 91.75 281 PRO A CA 1
ATOM 2265 C C . PRO A 1 281 ? -18.477 -4.939 33.998 1.00 91.75 281 PRO A C 1
ATOM 2267 O O . PRO A 1 281 ? -18.350 -6.157 33.973 1.00 91.75 281 PRO A O 1
ATOM 2270 N N . ASN A 1 282 ? -18.923 -4.262 32.939 1.00 89.38 282 ASN A N 1
ATOM 2271 C CA . ASN A 1 282 ? -19.527 -4.870 31.749 1.00 89.38 282 ASN A CA 1
ATOM 2272 C C . ASN A 1 282 ? -18.664 -4.713 30.482 1.00 89.38 282 ASN A C 1
ATOM 2274 O O . ASN A 1 282 ? -19.211 -4.555 29.394 1.00 89.38 282 ASN A O 1
ATOM 2278 N N . CYS A 1 283 ? -17.337 -4.739 30.614 1.00 83.00 283 CYS A N 1
ATOM 2279 C CA . CYS A 1 283 ? -16.409 -4.565 29.488 1.00 83.00 283 CYS A CA 1
ATOM 2280 C C . CYS A 1 283 ? -16.595 -5.599 28.371 1.00 83.00 283 CYS A C 1
ATOM 2282 O O . CYS A 1 283 ? -16.461 -5.265 27.200 1.00 83.00 283 CYS A O 1
ATOM 2284 N N . ASP A 1 284 ? -17.024 -6.808 28.728 1.00 80.88 284 ASP A N 1
ATOM 2285 C CA . ASP A 1 284 ? -17.230 -7.921 27.796 1.00 80.88 284 ASP A CA 1
ATOM 2286 C C . ASP A 1 284 ? -18.692 -8.085 27.349 1.00 80.88 284 ASP A C 1
ATOM 2288 O O . ASP A 1 284 ? -19.121 -9.165 26.957 1.00 80.88 284 ASP A O 1
ATOM 2292 N N . LYS A 1 285 ? -19.526 -7.047 27.470 1.00 77.12 285 LYS A N 1
ATOM 2293 C CA . LYS A 1 285 ? -20.960 -7.184 27.165 1.00 77.12 285 LYS A CA 1
ATOM 2294 C C . LYS A 1 285 ? -21.238 -7.453 25.681 1.00 77.12 285 LYS A C 1
ATOM 2296 O O . LYS A 1 285 ? -22.239 -8.096 25.368 1.00 77.12 285 LYS A O 1
ATOM 2301 N N . ASP A 1 286 ? -20.370 -6.953 24.807 1.00 66.62 286 ASP A N 1
ATOM 2302 C CA . ASP A 1 286 ? -20.526 -6.993 23.351 1.00 66.62 286 ASP A CA 1
ATOM 2303 C C . ASP A 1 286 ? -19.454 -7.870 22.663 1.00 66.62 286 ASP A C 1
ATOM 2305 O O . ASP A 1 286 ? -19.288 -7.781 21.443 1.00 66.62 286 ASP A O 1
ATOM 2309 N N . THR A 1 287 ? -18.716 -8.687 23.435 1.00 60.47 287 THR A N 1
ATOM 2310 C CA . THR A 1 287 ? -17.622 -9.551 22.952 1.00 60.47 287 THR A CA 1
ATOM 2311 C C . THR A 1 287 ? -18.031 -11.006 22.723 1.00 60.47 287 THR A C 1
ATOM 2313 O O . THR A 1 287 ? -18.984 -11.501 23.371 1.00 60.47 287 THR A O 1
#

Mean predicted aligned error: 4.37 Å